Protein AF-A0A7Y5B2M3-F1 (afdb_monomer_lite)

Sequence (195 aa):
MRTFTMHMRIAMAALTALALTVSPGLAQHDDDLQLSHDGIRLEIVEPDEITDDNILELEFEELIPGLLWGVELGFEIFHSNGLPTLQRAMVQQRWIAPGLFGTIEGEIDPIFGEGLPGSLLLDQNRDHAHVVFTTTQLGEKWFRFRLEGGLAADGTRLFDSKDYWIAITPEPASMFALATGLGGLALARRRLNRK

Radius of gyration: 19.48 Å; chains: 1; bounding box: 46×31×72 Å

pLDDT: mean 83.37, std 16.12, range [46.25, 98.62]

Foldseek 3Di:
DVVVVVVLQLVVLVVVVVLLVPDDDFPAPPDAFEWADDPQAIDGPPDPQFDPPHAAEAAWDDSDPLFKIKHKHKYAQDADVNHGFFQKKKWAWPDWFAQKFKDWPVGRGTQDHPPHVRIDMDHPVHRMIMIMIMGRDAAKIKTKTKIDATATPVRRTGHIDDIHMYIYHYDPVSVVVVVVVVVVVVVVVVVVVVD

Secondary structure (DSSP, 8-state):
-HHHHHHHHHHHHHHHHHHHHH-S---B-SS-EEEEEETTEEEEEESTT-SSS--EEEEEEEEETTTEEEEEEEEEE-EETTEESEEEEEEEEEEE-TT-EEEETT-SS-SBSTTS--EEEEETTBSEEEEEEEESS-S-EEEEEEEEEEEETTS-B-B--PEEEEEEEE-HHHHHHHHHHHHHHHHHHHHHTT-

Structure (mmCIF, N/CA/C/O backbone):
data_AF-A0A7Y5B2M3-F1
#
_entry.id   AF-A0A7Y5B2M3-F1
#
loop_
_atom_site.group_PDB
_atom_site.id
_atom_site.type_symbol
_atom_site.label_atom_id
_atom_site.label_alt_id
_atom_site.label_comp_id
_atom_site.label_asym_id
_atom_site.label_entity_id
_atom_site.label_seq_id
_atom_site.pdbx_PDB_ins_code
_atom_site.Cartn_x
_atom_site.Cartn_y
_atom_site.Cartn_z
_atom_site.occupancy
_atom_site.B_iso_or_equiv
_atom_site.auth_seq_id
_atom_site.auth_comp_id
_atom_site.auth_asym_id
_atom_site.auth_atom_id
_atom_site.pdbx_PDB_model_num
ATOM 1 N N . MET A 1 1 ? -27.575 -9.206 3.715 1.00 50.62 1 MET A N 1
ATOM 2 C CA . MET A 1 1 ? -26.140 -8.981 4.014 1.00 50.62 1 MET A CA 1
ATOM 3 C C . MET A 1 1 ? -25.449 -7.903 3.167 1.00 50.62 1 MET A C 1
ATOM 5 O O . MET A 1 1 ? -24.399 -7.462 3.593 1.00 50.62 1 MET A O 1
ATOM 9 N N . ARG A 1 2 ? -25.996 -7.425 2.031 1.00 49.19 2 ARG A N 1
ATOM 10 C CA . ARG A 1 2 ? -25.349 -6.378 1.197 1.00 49.19 2 ARG A CA 1
ATOM 11 C C . ARG A 1 2 ? -25.483 -4.930 1.704 1.00 49.19 2 ARG A C 1
ATOM 13 O O . ARG A 1 2 ? -24.669 -4.089 1.359 1.00 49.19 2 ARG A O 1
ATOM 20 N N . THR A 1 3 ? -26.503 -4.618 2.501 1.00 52.25 3 THR A N 1
ATOM 21 C CA . THR A 1 3 ? -26.755 -3.247 2.983 1.00 52.25 3 THR A CA 1
ATOM 22 C C . THR A 1 3 ? -25.844 -2.848 4.142 1.00 52.25 3 THR A C 1
ATOM 24 O O . THR A 1 3 ? -25.411 -1.702 4.196 1.00 52.25 3 THR A O 1
ATOM 27 N N . PHE A 1 4 ? -25.501 -3.782 5.033 1.00 51.31 4 PHE A N 1
ATOM 28 C CA . PHE A 1 4 ? -24.614 -3.526 6.177 1.00 51.31 4 PHE A CA 1
ATOM 29 C C . PHE A 1 4 ? -23.201 -3.107 5.744 1.00 51.31 4 PHE A C 1
ATOM 31 O O . PHE A 1 4 ? -22.649 -2.150 6.279 1.00 51.31 4 PHE A O 1
ATOM 38 N N . THR A 1 5 ? -22.652 -3.757 4.716 1.00 59.84 5 THR A N 1
ATOM 39 C CA . THR A 1 5 ? -21.334 -3.436 4.149 1.00 59.84 5 THR A CA 1
ATOM 40 C C . THR A 1 5 ? -21.292 -2.053 3.500 1.00 59.84 5 THR A C 1
ATOM 42 O O . THR A 1 5 ? -20.285 -1.364 3.602 1.00 59.84 5 THR A O 1
ATOM 45 N N . MET A 1 6 ? -22.388 -1.602 2.883 1.00 62.19 6 MET A N 1
ATOM 46 C CA . MET A 1 6 ? -22.452 -0.279 2.250 1.00 62.19 6 MET A CA 1
ATOM 47 C C . MET A 1 6 ? -22.493 0.869 3.272 1.00 62.19 6 MET A C 1
ATOM 49 O O . MET A 1 6 ? -21.799 1.863 3.092 1.00 62.19 6 MET A O 1
ATOM 53 N N . HIS A 1 7 ? -23.252 0.730 4.366 1.00 67.81 7 HIS A N 1
ATOM 54 C CA . HIS A 1 7 ? -23.324 1.772 5.403 1.00 67.81 7 HIS A CA 1
ATOM 55 C C . HIS A 1 7 ? -22.002 1.905 6.164 1.00 67.81 7 HIS A C 1
ATOM 57 O O . HIS A 1 7 ? -21.579 3.017 6.464 1.00 67.81 7 HIS A O 1
ATOM 63 N N . MET A 1 8 ? -21.325 0.783 6.424 1.00 68.19 8 MET A N 1
ATOM 64 C CA . MET A 1 8 ? -20.014 0.784 7.073 1.00 68.19 8 MET A CA 1
ATOM 65 C C . MET A 1 8 ? -18.943 1.445 6.196 1.00 68.19 8 MET A C 1
ATOM 67 O O . MET A 1 8 ? -18.136 2.206 6.709 1.00 68.19 8 MET A O 1
ATOM 71 N N . ARG A 1 9 ? -18.981 1.236 4.873 1.00 69.00 9 ARG A N 1
ATOM 72 C CA . ARG A 1 9 ? -18.093 1.926 3.922 1.00 69.00 9 ARG A CA 1
ATOM 73 C C . ARG A 1 9 ? -18.267 3.434 3.930 1.00 69.00 9 ARG A C 1
ATOM 75 O O . ARG A 1 9 ? -17.282 4.145 4.036 1.00 69.00 9 ARG A O 1
ATOM 82 N N . ILE A 1 10 ? -19.512 3.900 3.833 1.00 71.44 10 ILE A N 1
ATOM 83 C CA . ILE A 1 10 ? -19.823 5.334 3.829 1.00 71.44 10 ILE A CA 1
ATOM 84 C C . ILE A 1 10 ? -19.410 5.962 5.164 1.00 71.44 10 ILE A C 1
ATOM 86 O O . ILE A 1 10 ? -18.838 7.046 5.181 1.00 71.44 10 ILE A O 1
ATOM 90 N N . ALA A 1 11 ? -19.660 5.267 6.279 1.00 74.31 11 ALA A N 1
ATOM 91 C CA . ALA A 1 11 ? -19.246 5.726 7.598 1.00 74.31 11 ALA A CA 1
ATOM 92 C C . ALA A 1 11 ? -17.718 5.810 7.727 1.00 74.31 11 ALA A C 1
ATOM 94 O O . ALA A 1 11 ? -17.224 6.818 8.216 1.00 74.31 11 ALA A O 1
ATOM 95 N N . MET A 1 12 ? -16.976 4.801 7.257 1.00 75.88 12 MET A N 1
ATOM 96 C CA . MET A 1 12 ? -15.510 4.821 7.279 1.00 75.88 12 MET A CA 1
ATOM 97 C C . MET A 1 12 ? -14.942 5.897 6.356 1.00 75.88 12 MET A C 1
ATOM 99 O O . MET A 1 12 ? -14.126 6.679 6.811 1.00 75.88 12 MET A O 1
ATOM 103 N N . ALA A 1 13 ? -15.430 6.012 5.118 1.00 73.25 13 ALA A N 1
ATOM 104 C CA . ALA A 1 13 ? -15.027 7.066 4.186 1.00 73.25 13 ALA A CA 1
ATOM 105 C C . ALA A 1 13 ? -15.218 8.466 4.793 1.00 73.25 13 ALA A C 1
ATOM 107 O O . ALA A 1 13 ? -14.305 9.286 4.786 1.00 73.25 13 ALA A O 1
ATOM 108 N N . ALA A 1 14 ? -16.385 8.722 5.395 1.00 72.94 14 ALA A N 1
ATOM 109 C CA . ALA A 1 14 ? -16.665 9.992 6.057 1.00 72.94 14 ALA A CA 1
ATOM 110 C C . ALA A 1 14 ? -15.773 10.228 7.287 1.00 72.94 14 ALA A C 1
ATOM 112 O O . ALA A 1 14 ? -15.357 11.358 7.533 1.00 72.94 14 ALA A O 1
ATOM 113 N N . LEU A 1 15 ? -15.481 9.178 8.058 1.00 77.75 15 LEU A N 1
ATOM 114 C CA . LEU A 1 15 ? -14.659 9.267 9.262 1.00 77.75 15 LEU A CA 1
ATOM 115 C C . LEU A 1 15 ? -13.178 9.486 8.925 1.00 77.75 15 LEU A C 1
ATOM 117 O O . LEU A 1 15 ? -12.544 10.327 9.554 1.00 77.75 15 LEU A O 1
ATOM 121 N N . THR A 1 16 ? -12.653 8.797 7.911 1.00 72.94 16 THR A N 1
ATOM 122 C CA . THR A 1 16 ? -11.298 8.993 7.379 1.00 72.94 16 THR A CA 1
ATOM 123 C C . THR A 1 16 ? -11.154 10.385 6.775 1.00 72.94 16 THR A C 1
ATOM 125 O O . THR A 1 16 ? -10.220 11.099 7.123 1.00 72.94 16 THR A O 1
ATOM 128 N N . ALA A 1 17 ? -12.114 10.823 5.953 1.00 73.06 17 ALA A N 1
ATOM 129 C CA . ALA A 1 17 ? -12.111 12.176 5.399 1.00 73.06 17 ALA A CA 1
ATOM 130 C C . ALA A 1 17 ? -12.133 13.244 6.505 1.00 73.06 17 ALA A C 1
ATOM 132 O O . ALA A 1 17 ? -11.380 14.210 6.441 1.00 73.06 17 ALA A O 1
ATOM 133 N N . LEU A 1 18 ? -12.949 13.059 7.550 1.00 73.50 18 LEU A N 1
ATOM 134 C CA . LEU A 1 18 ? -12.956 13.956 8.706 1.00 73.50 18 LEU A CA 1
ATOM 135 C C . LEU A 1 18 ? -11.598 13.959 9.420 1.00 73.50 18 LEU A C 1
ATOM 137 O O . LEU A 1 18 ? -11.073 15.032 9.699 1.00 73.50 18 LEU A O 1
ATOM 141 N N . ALA A 1 19 ? -11.024 12.787 9.686 1.00 68.06 19 ALA A N 1
ATOM 142 C CA . ALA A 1 19 ? -9.744 12.645 10.375 1.00 68.06 19 ALA A CA 1
ATOM 143 C C . ALA A 1 19 ? -8.594 13.347 9.636 1.00 68.06 19 ALA A C 1
ATOM 145 O O . ALA A 1 19 ? -7.854 14.115 10.245 1.00 68.06 19 ALA A O 1
ATOM 146 N N . LEU A 1 20 ? -8.515 13.179 8.314 1.00 68.12 20 LEU A N 1
ATOM 147 C CA . LEU A 1 20 ? -7.505 13.833 7.476 1.00 68.12 20 LEU A CA 1
ATOM 148 C C . LEU A 1 20 ? -7.617 15.366 7.483 1.00 68.12 20 LEU A C 1
ATOM 150 O O . LEU A 1 20 ? -6.624 16.058 7.293 1.00 68.12 20 LEU A O 1
ATOM 154 N N . THR A 1 21 ? -8.805 15.926 7.746 1.00 64.81 21 THR A N 1
ATOM 155 C CA . THR A 1 21 ? -8.961 17.388 7.871 1.00 64.81 21 THR A CA 1
ATOM 156 C C . THR A 1 21 ? -8.521 17.952 9.222 1.00 64.81 21 THR A C 1
ATOM 158 O O . THR A 1 21 ? -8.243 19.148 9.307 1.00 64.81 21 THR A O 1
ATOM 161 N N . VAL A 1 22 ? -8.493 17.135 10.281 1.00 59.59 22 VAL A N 1
ATOM 162 C CA . VAL A 1 22 ? -8.223 17.595 11.658 1.00 59.59 22 VAL A CA 1
ATOM 163 C C . VAL A 1 22 ? -6.836 17.217 12.175 1.00 59.59 22 VAL A C 1
ATOM 165 O O . VAL A 1 22 ? -6.396 17.814 13.158 1.00 59.59 22 VAL A O 1
ATOM 168 N N . SER A 1 23 ? -6.140 16.301 11.500 1.00 57.16 23 SER A N 1
ATOM 169 C CA . SER A 1 23 ? -4.820 15.798 11.892 1.00 57.16 23 SER A CA 1
ATOM 170 C C . SER A 1 23 ? -3.773 16.121 10.818 1.00 57.16 23 SER A C 1
ATOM 172 O O . SER A 1 23 ? -3.478 15.273 9.978 1.00 57.16 23 SER A O 1
ATOM 174 N N . PRO A 1 24 ? -3.226 17.354 10.786 1.00 50.75 24 PRO A N 1
ATOM 175 C CA . PRO A 1 24 ? -2.122 17.685 9.894 1.00 50.75 24 PRO A CA 1
ATOM 176 C C . PRO A 1 24 ? -0.847 16.999 10.402 1.00 50.75 24 PRO A C 1
ATOM 178 O O . PRO A 1 24 ? -0.274 17.433 11.399 1.00 50.75 24 PRO A O 1
ATOM 181 N N . GLY A 1 25 ? -0.421 15.939 9.716 1.00 52.91 25 GLY A N 1
ATOM 182 C CA . GLY A 1 25 ? 0.775 15.168 10.060 1.00 52.91 25 GLY A CA 1
ATOM 183 C C . GLY A 1 25 ? 0.442 13.862 10.767 1.00 52.91 25 GLY A C 1
ATOM 184 O O . GLY A 1 25 ? 0.722 13.720 11.952 1.00 52.91 25 GLY A O 1
ATOM 185 N N . LEU A 1 26 ? -0.165 12.932 10.025 1.00 57.38 26 LEU A N 1
ATOM 186 C CA . LEU A 1 26 ? -0.104 11.512 10.369 1.00 57.38 26 LEU A CA 1
ATOM 187 C C . LEU A 1 26 ? 1.366 11.093 10.510 1.00 57.38 26 LEU A C 1
ATOM 189 O O . LEU A 1 26 ? 2.220 11.689 9.849 1.00 57.38 26 LEU A O 1
ATOM 193 N N . ALA A 1 27 ? 1.653 10.053 11.296 1.00 54.00 27 ALA A N 1
ATOM 194 C CA . ALA A 1 27 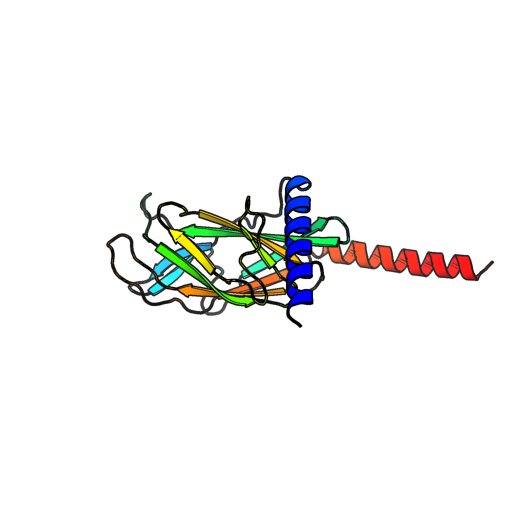? 2.876 9.270 11.156 1.00 54.00 27 ALA A CA 1
ATOM 195 C C . ALA A 1 27 ? 2.922 8.771 9.719 1.00 54.00 27 ALA A C 1
ATOM 197 O O . ALA A 1 27 ? 2.333 7.748 9.352 1.00 54.00 27 ALA A O 1
ATOM 198 N N . GLN A 1 28 ? 3.607 9.556 8.904 1.00 54.94 28 GLN A N 1
ATOM 199 C CA . GLN A 1 28 ? 4.169 9.112 7.663 1.00 54.94 28 GLN A CA 1
ATOM 200 C C . GLN A 1 28 ? 5.239 8.102 8.062 1.00 54.94 28 GLN A C 1
ATOM 202 O O . GLN A 1 28 ? 6.121 8.410 8.865 1.00 54.94 28 GLN A O 1
ATOM 207 N N . HIS A 1 29 ? 5.123 6.873 7.569 1.00 62.25 29 HIS A N 1
ATOM 208 C CA . HIS A 1 29 ? 6.276 5.995 7.603 1.00 62.25 29 HIS A CA 1
ATOM 209 C C . HIS A 1 29 ? 7.377 6.667 6.774 1.00 62.25 29 HIS A C 1
ATOM 211 O O . HIS A 1 29 ? 7.116 7.042 5.633 1.00 62.25 29 HIS A O 1
ATOM 217 N N . ASP A 1 30 ? 8.559 6.873 7.366 1.00 59.41 30 ASP A N 1
ATOM 218 C CA . ASP A 1 30 ? 9.623 7.704 6.780 1.00 59.41 30 ASP A CA 1
ATOM 219 C C . ASP A 1 30 ? 10.094 7.191 5.402 1.00 59.41 30 ASP A C 1
ATOM 221 O O . ASP A 1 30 ? 10.603 7.982 4.608 1.00 59.41 30 ASP A O 1
ATOM 225 N N . ASP A 1 31 ? 9.857 5.908 5.098 1.00 76.12 31 ASP A N 1
ATOM 226 C CA . ASP A 1 31 ? 10.219 5.273 3.830 1.00 76.12 31 ASP A CA 1
ATOM 227 C C . ASP A 1 31 ? 8.991 4.749 3.063 1.00 76.12 31 ASP A C 1
ATOM 229 O O . ASP A 1 31 ? 8.236 3.898 3.556 1.00 76.12 31 ASP A O 1
ATOM 233 N N . ASP A 1 32 ? 8.820 5.232 1.830 1.00 89.94 32 ASP A N 1
ATOM 234 C CA . ASP A 1 32 ? 7.824 4.747 0.874 1.00 89.94 32 ASP A CA 1
ATOM 235 C C . ASP A 1 32 ? 8.224 3.382 0.302 1.00 89.94 32 ASP A C 1
ATOM 237 O O . ASP A 1 32 ? 9.403 3.072 0.119 1.00 89.94 32 ASP A O 1
ATOM 241 N N . LEU A 1 33 ? 7.234 2.557 -0.050 1.00 94.25 33 LEU A N 1
ATOM 242 C CA . LEU A 1 33 ? 7.503 1.317 -0.770 1.00 94.25 33 LEU A CA 1
ATOM 243 C C . LEU A 1 33 ? 7.866 1.639 -2.212 1.00 94.25 33 LEU A C 1
ATOM 245 O O . LEU A 1 33 ? 6.998 2.029 -2.995 1.00 94.25 33 LEU A O 1
ATOM 249 N N . GLN A 1 34 ? 9.121 1.414 -2.586 1.00 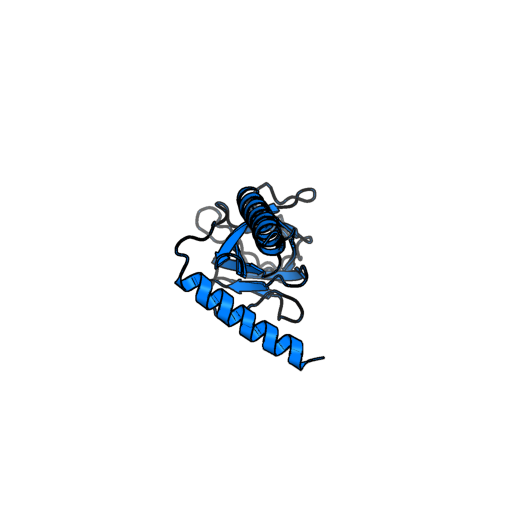95.19 34 GLN A N 1
ATOM 250 C CA . GLN A 1 34 ? 9.587 1.662 -3.944 1.00 95.19 34 GLN A CA 1
ATOM 251 C C . GLN A 1 34 ? 9.474 0.401 -4.797 1.00 95.19 34 GLN A C 1
ATOM 253 O O . GLN A 1 34 ? 10.085 -0.636 -4.534 1.00 95.19 34 GLN A O 1
ATOM 258 N N . LEU A 1 35 ? 8.676 0.494 -5.854 1.00 96.44 35 LEU A N 1
ATOM 259 C CA . LEU A 1 35 ? 8.358 -0.573 -6.785 1.00 96.44 35 LEU A CA 1
ATOM 260 C C . LEU A 1 35 ? 9.300 -0.507 -7.985 1.00 96.44 35 LEU A C 1
ATOM 262 O O . LEU A 1 35 ? 9.405 0.512 -8.669 1.00 96.44 35 LEU A O 1
ATOM 266 N N . SER A 1 36 ? 9.923 -1.633 -8.293 1.00 96.62 36 SER A N 1
ATOM 267 C CA . SER A 1 36 ? 10.802 -1.816 -9.442 1.00 96.62 36 SER A CA 1
ATOM 268 C C . SER A 1 36 ? 10.670 -3.252 -9.961 1.00 96.62 36 SER A C 1
ATOM 270 O O . SER A 1 36 ? 9.617 -3.893 -9.849 1.00 96.62 36 SER A O 1
ATOM 272 N N . HIS A 1 37 ? 11.727 -3.768 -10.574 1.00 95.69 37 HIS A N 1
ATOM 273 C CA . HIS A 1 37 ? 11.825 -5.145 -11.012 1.00 95.69 37 HIS A CA 1
ATOM 274 C C . HIS A 1 37 ? 13.232 -5.710 -10.797 1.00 95.69 37 HIS A C 1
ATOM 276 O O . HIS A 1 37 ? 14.223 -5.016 -11.022 1.00 95.69 37 HIS A O 1
ATOM 282 N N . ASP A 1 38 ? 13.308 -6.995 -10.450 1.00 93.75 38 ASP A N 1
ATOM 283 C CA . ASP A 1 38 ? 14.530 -7.796 -10.548 1.00 93.75 38 ASP A CA 1
ATOM 284 C C . ASP A 1 38 ? 14.425 -8.731 -11.756 1.00 93.75 38 ASP A C 1
ATOM 286 O O . ASP A 1 38 ? 13.533 -9.585 -11.875 1.00 93.75 38 ASP A O 1
ATOM 290 N N . GLY A 1 39 ? 15.312 -8.506 -12.725 1.00 92.88 39 GLY A N 1
ATOM 291 C CA . GLY A 1 39 ? 15.254 -9.144 -14.031 1.00 92.88 39 GLY A CA 1
ATOM 292 C C . GLY A 1 39 ? 13.891 -8.934 -14.695 1.00 92.88 39 GLY A C 1
ATOM 293 O O . GLY A 1 39 ? 13.581 -7.847 -15.176 1.00 92.88 39 GLY A O 1
ATOM 294 N N . ILE A 1 40 ? 13.086 -9.996 -14.736 1.00 95.88 40 ILE A N 1
ATOM 295 C CA . ILE A 1 40 ? 11.781 -10.041 -15.415 1.00 95.88 40 ILE A CA 1
ATOM 296 C C . ILE A 1 40 ? 10.591 -10.103 -14.450 1.00 95.88 40 ILE A C 1
ATOM 298 O O . ILE A 1 40 ? 9.489 -10.454 -14.872 1.00 95.88 40 ILE A O 1
ATOM 302 N N . ARG A 1 41 ? 10.786 -9.829 -13.159 1.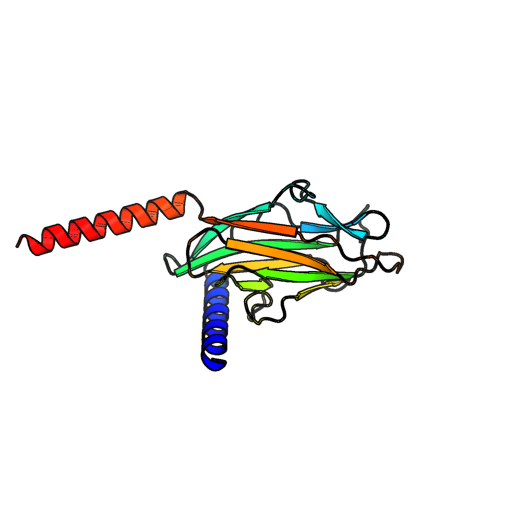00 97.06 41 ARG A N 1
ATOM 303 C CA . ARG A 1 41 ? 9.748 -9.928 -12.126 1.00 97.06 41 ARG A CA 1
ATOM 304 C C . ARG A 1 41 ? 9.598 -8.600 -11.393 1.00 97.06 41 ARG A C 1
ATOM 306 O O . ARG A 1 41 ? 10.598 -7.973 -11.081 1.00 97.06 41 ARG A O 1
ATOM 313 N N . LEU A 1 42 ? 8.363 -8.202 -11.096 1.00 97.50 42 LEU A N 1
ATOM 314 C CA . LEU A 1 42 ? 8.084 -7.064 -10.218 1.00 97.50 42 LEU A CA 1
ATOM 315 C C . LEU A 1 42 ? 8.599 -7.305 -8.798 1.00 97.50 42 LEU A C 1
ATOM 317 O O . LEU A 1 42 ? 8.431 -8.399 -8.252 1.00 97.50 42 LEU A O 1
ATOM 321 N N . GLU A 1 43 ? 9.141 -6.261 -8.184 1.00 95.50 43 GLU A N 1
ATOM 322 C CA . GLU A 1 43 ? 9.691 -6.323 -6.835 1.00 95.50 43 GLU A CA 1
ATOM 323 C C . GLU A 1 43 ? 9.571 -4.981 -6.099 1.00 95.50 43 GLU A C 1
ATOM 325 O O . GLU A 1 43 ? 9.496 -3.927 -6.727 1.00 95.50 43 GLU A O 1
ATOM 330 N N . ILE A 1 44 ? 9.530 -5.036 -4.768 1.00 94.44 44 ILE A N 1
ATOM 331 C CA . ILE A 1 44 ? 9.776 -3.892 -3.888 1.00 94.44 44 ILE A CA 1
ATOM 332 C C . ILE A 1 44 ? 11.275 -3.857 -3.620 1.00 94.44 44 ILE A C 1
ATOM 334 O O . ILE A 1 44 ? 11.818 -4.846 -3.133 1.00 94.44 44 ILE A O 1
ATOM 338 N N . VAL A 1 45 ? 11.920 -2.751 -3.974 1.00 92.19 45 VAL A N 1
ATOM 339 C CA . VAL A 1 45 ? 13.371 -2.575 -3.829 1.00 92.19 45 VAL A CA 1
ATOM 340 C C . VAL A 1 45 ? 13.750 -1.757 -2.602 1.00 92.19 45 VAL A C 1
ATOM 342 O O . VAL A 1 45 ? 14.869 -1.906 -2.133 1.00 92.19 45 VAL A O 1
ATOM 345 N N . GLU A 1 46 ? 12.829 -0.951 -2.067 1.00 90.00 46 GLU A N 1
ATOM 346 C CA . GLU A 1 46 ? 12.994 -0.234 -0.799 1.00 90.00 46 GLU A CA 1
ATOM 347 C C . GLU A 1 46 ? 11.655 -0.208 -0.025 1.00 90.00 46 GLU A C 1
ATOM 349 O O . GLU A 1 46 ? 10.594 -0.211 -0.663 1.00 90.00 46 GLU A O 1
ATOM 354 N N . PRO A 1 47 ? 11.678 -0.195 1.321 1.00 85.56 47 PRO A N 1
ATOM 355 C CA . PRO A 1 47 ? 12.859 -0.365 2.166 1.00 85.56 47 PRO A CA 1
ATOM 356 C C . PRO A 1 47 ? 13.386 -1.809 2.112 1.00 85.56 47 PRO A C 1
ATOM 358 O O . PRO A 1 47 ? 12.624 -2.757 1.898 1.00 85.56 47 PRO A O 1
ATOM 361 N N . ASP A 1 48 ? 14.687 -1.982 2.371 1.00 74.88 48 ASP A N 1
ATOM 362 C CA . ASP A 1 48 ? 15.370 -3.292 2.430 1.00 74.88 48 ASP A CA 1
ATOM 363 C C . ASP A 1 48 ? 14.719 -4.266 3.433 1.00 74.88 48 ASP A C 1
ATOM 365 O O . ASP A 1 48 ? 14.970 -5.471 3.424 1.00 74.88 48 ASP A O 1
ATOM 369 N N . GLU A 1 49 ? 13.891 -3.745 4.333 1.00 67.12 49 GLU A N 1
ATOM 370 C CA . GLU A 1 49 ? 13.157 -4.481 5.354 1.00 67.12 49 GLU A CA 1
ATOM 371 C C . GLU A 1 49 ? 12.074 -5.383 4.760 1.00 67.12 49 GLU A C 1
ATOM 373 O O . GLU A 1 49 ? 11.760 -6.408 5.360 1.00 67.12 49 GLU A O 1
ATOM 378 N N . ILE A 1 50 ? 11.545 -5.086 3.567 1.00 75.44 50 ILE A N 1
ATOM 379 C CA . ILE A 1 50 ? 10.614 -5.982 2.873 1.00 75.44 50 ILE A CA 1
ATOM 380 C C . ILE A 1 50 ? 11.398 -6.980 2.012 1.00 75.44 50 ILE A C 1
ATOM 382 O O . ILE A 1 50 ? 11.686 -6.753 0.840 1.00 75.44 50 ILE A O 1
ATOM 386 N N . THR A 1 51 ? 11.694 -8.151 2.581 1.00 65.88 51 THR A N 1
ATOM 387 C CA . THR A 1 51 ? 12.331 -9.270 1.859 1.00 65.88 51 THR A CA 1
ATOM 388 C C . THR A 1 51 ? 11.431 -10.504 1.789 1.00 65.88 51 THR A C 1
ATOM 390 O O . THR A 1 51 ? 10.237 -10.444 2.063 1.00 65.88 51 THR A O 1
ATOM 393 N N . ASP A 1 52 ? 11.960 -11.638 1.309 1.00 63.28 52 ASP A N 1
ATOM 394 C CA . ASP A 1 52 ? 11.240 -12.925 1.311 1.00 63.28 52 ASP A CA 1
ATOM 395 C C . ASP A 1 52 ? 10.849 -13.381 2.728 1.00 63.28 52 ASP A C 1
ATOM 397 O O . ASP A 1 52 ? 9.828 -14.052 2.887 1.00 63.28 52 ASP A O 1
ATOM 401 N N . ASP A 1 53 ? 11.628 -12.987 3.739 1.00 66.12 53 ASP A N 1
ATOM 402 C CA . ASP A 1 53 ? 11.526 -13.510 5.105 1.00 66.12 53 ASP A CA 1
ATOM 403 C C . ASP A 1 53 ? 11.047 -12.472 6.131 1.00 66.12 53 ASP A C 1
ATOM 405 O O . ASP A 1 53 ? 10.805 -12.816 7.289 1.00 66.12 53 ASP A O 1
ATOM 409 N N . ASN A 1 54 ? 10.879 -11.215 5.714 1.00 74.50 54 ASN A N 1
ATOM 410 C CA . ASN A 1 54 ? 10.592 -10.100 6.609 1.00 74.50 54 ASN A CA 1
ATOM 411 C C . ASN A 1 54 ? 9.228 -9.458 6.314 1.00 74.50 54 ASN A C 1
ATOM 413 O O . ASN A 1 54 ? 8.725 -9.474 5.189 1.00 74.50 54 ASN A O 1
ATOM 417 N N . ILE A 1 55 ? 8.632 -8.892 7.360 1.00 84.12 55 ILE A N 1
ATOM 418 C CA . ILE A 1 55 ? 7.357 -8.174 7.335 1.00 84.12 55 ILE A CA 1
ATOM 419 C C . ILE A 1 55 ? 7.667 -6.715 7.654 1.00 84.12 55 ILE A C 1
ATOM 421 O O . ILE A 1 55 ? 8.433 -6.458 8.579 1.00 84.12 55 ILE A O 1
ATOM 425 N N . LEU A 1 56 ? 7.057 -5.779 6.924 1.00 89.12 56 LEU A N 1
ATOM 426 C CA . LEU A 1 56 ? 7.113 -4.375 7.322 1.00 89.12 56 LEU A CA 1
ATOM 427 C C . LEU A 1 56 ? 6.177 -4.153 8.507 1.00 89.12 56 LEU A C 1
ATOM 429 O O . LEU A 1 56 ? 4.987 -4.476 8.428 1.00 89.12 56 LEU A O 1
ATOM 433 N N . GLU A 1 57 ? 6.720 -3.609 9.588 1.00 89.62 57 GLU A N 1
ATOM 434 C CA . GLU A 1 57 ? 5.972 -3.262 10.790 1.00 89.62 57 GLU A CA 1
ATOM 435 C C . GLU A 1 57 ? 5.698 -1.760 10.804 1.00 89.62 57 GLU A C 1
ATOM 437 O O . GLU A 1 57 ? 6.608 -0.944 10.742 1.00 89.62 57 GLU A O 1
ATOM 442 N N . LEU A 1 58 ? 4.421 -1.408 10.886 1.00 89.81 58 LEU A N 1
ATOM 443 C CA . LEU A 1 58 ? 3.937 -0.042 10.993 1.00 89.81 58 LEU A CA 1
ATOM 444 C C . LEU A 1 58 ? 3.219 0.142 12.329 1.00 89.81 58 LEU A C 1
ATOM 446 O O . L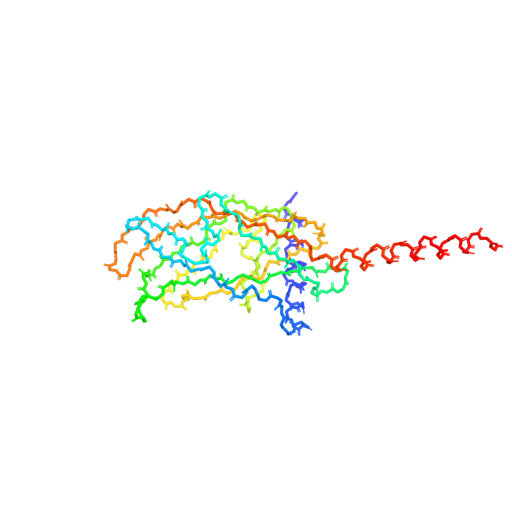EU A 1 58 ? 2.686 -0.815 12.903 1.00 89.81 58 LEU A O 1
ATOM 450 N N . GLU A 1 59 ? 3.128 1.383 12.791 1.00 90.56 59 GLU A N 1
ATOM 451 C CA . GLU A 1 59 ? 2.395 1.722 14.007 1.00 90.56 59 GLU A CA 1
ATOM 452 C C . GLU A 1 59 ? 1.158 2.563 13.695 1.00 90.56 59 GLU A C 1
ATOM 454 O O . GLU A 1 59 ? 1.190 3.498 12.900 1.00 90.56 59 GLU A O 1
A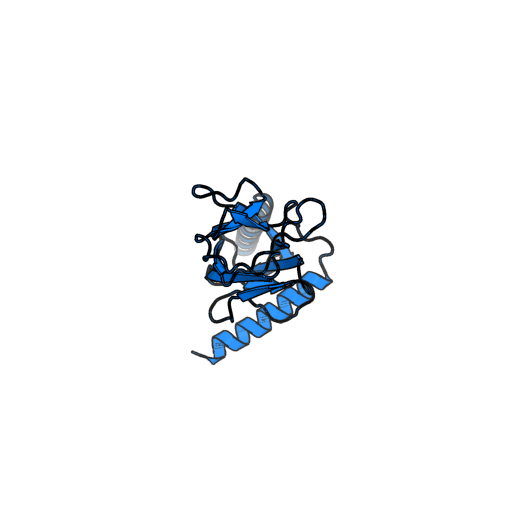TOM 459 N N . PHE A 1 60 ? 0.035 2.216 14.321 1.00 90.19 60 PHE A N 1
ATOM 460 C CA . PHE A 1 60 ? -1.161 3.041 14.294 1.00 90.19 60 PHE A CA 1
ATOM 461 C C . PHE A 1 60 ? -0.992 4.256 15.193 1.00 90.19 60 PHE A C 1
ATOM 463 O O . PHE A 1 60 ? -0.734 4.113 16.391 1.00 90.19 60 PHE A O 1
ATOM 470 N N . GLU A 1 61 ? -1.353 5.411 14.656 1.00 86.00 61 GLU A N 1
ATOM 471 C CA . GLU A 1 61 ? -1.618 6.613 15.425 1.00 86.00 61 GLU A CA 1
ATOM 472 C C . GLU A 1 61 ? -3.108 6.814 15.669 1.00 86.00 61 GLU A C 1
ATOM 474 O O . GLU A 1 61 ? -3.975 6.324 14.942 1.00 86.00 61 GLU A O 1
ATOM 479 N N . GLU A 1 62 ? -3.423 7.571 16.713 1.00 85.19 62 GLU A N 1
ATOM 480 C CA . GLU A 1 62 ? -4.787 7.969 17.025 1.00 85.19 62 GLU A CA 1
ATOM 481 C C . GLU A 1 62 ? -5.176 9.224 16.234 1.00 85.19 62 GLU A C 1
ATOM 483 O O . GLU A 1 62 ? -4.722 10.328 16.523 1.00 85.19 62 GLU A O 1
ATOM 488 N N . LEU A 1 63 ? -6.059 9.062 15.245 1.00 83.75 63 LEU A N 1
ATOM 489 C CA . LEU A 1 63 ? -6.473 10.158 14.362 1.00 83.75 63 LEU A CA 1
ATOM 490 C C . LEU A 1 63 ? -7.651 10.929 14.944 1.00 83.75 63 LEU A C 1
ATOM 492 O O . LEU A 1 63 ? -7.740 12.149 14.831 1.00 83.75 63 LEU A O 1
ATOM 496 N N . ILE A 1 64 ? -8.582 10.191 15.552 1.00 83.25 64 ILE A N 1
ATOM 497 C CA . ILE A 1 64 ? -9.684 10.747 16.329 1.00 83.25 64 ILE A CA 1
ATOM 498 C C . ILE A 1 64 ? -9.671 10.050 17.689 1.00 83.25 64 ILE A C 1
ATOM 500 O O . ILE A 1 64 ? -9.886 8.832 17.724 1.00 83.25 64 ILE A O 1
ATOM 504 N N . PRO A 1 65 ? -9.494 10.795 18.798 1.00 81.81 65 PRO A N 1
ATOM 505 C CA . PRO A 1 65 ? -9.386 10.225 20.134 1.00 81.81 65 PRO A CA 1
ATOM 506 C C . PRO A 1 65 ? -10.475 9.196 20.463 1.00 81.81 65 PRO A C 1
ATOM 508 O O . PRO A 1 65 ? -11.668 9.509 20.490 1.00 81.81 65 PRO A O 1
ATOM 511 N N . GLY A 1 66 ? -10.051 7.960 20.716 1.00 81.00 66 GLY A N 1
ATOM 512 C CA . GLY A 1 66 ? -10.861 6.806 21.088 1.00 81.00 66 GLY A CA 1
ATOM 513 C C . GLY A 1 66 ? -11.767 6.252 19.989 1.00 81.00 66 GLY A C 1
ATOM 514 O O . GLY A 1 66 ? -12.593 5.387 20.289 1.00 81.00 66 GLY A O 1
ATOM 515 N N . LEU A 1 67 ? -11.668 6.755 18.756 1.00 84.44 67 LEU A N 1
ATOM 516 C CA . LEU A 1 67 ? -12.620 6.453 17.688 1.00 84.44 67 LEU A CA 1
ATOM 517 C C . LEU A 1 67 ? -11.964 5.926 16.415 1.00 84.44 67 LEU A C 1
ATOM 519 O O . LEU A 1 67 ? -12.481 4.971 15.835 1.00 84.44 67 LEU A O 1
ATOM 523 N N . LEU A 1 68 ? -10.880 6.552 15.961 1.00 87.75 68 LEU A N 1
ATOM 524 C CA . LEU A 1 68 ? -10.225 6.194 14.709 1.00 87.75 68 LEU A CA 1
ATOM 525 C C . LEU A 1 68 ? -8.718 6.180 14.895 1.00 87.75 68 LEU A C 1
ATOM 527 O O . LEU A 1 68 ? -8.141 7.167 15.347 1.00 87.75 68 LEU A O 1
ATOM 531 N N . TRP A 1 69 ? -8.110 5.085 14.463 1.00 90.81 69 TRP A N 1
ATOM 532 C CA . TRP A 1 69 ? -6.671 4.940 14.353 1.00 90.81 69 TRP A CA 1
ATOM 533 C C . TRP A 1 69 ? -6.278 4.769 12.898 1.00 90.81 69 TRP A C 1
ATOM 535 O O . TRP A 1 69 ? -7.059 4.218 12.113 1.00 90.81 69 TRP A O 1
ATOM 545 N N . GLY A 1 70 ? -5.084 5.219 12.543 1.00 91.00 70 GLY A N 1
ATOM 546 C CA . GLY A 1 70 ? -4.571 5.045 11.201 1.00 91.00 70 GLY A CA 1
ATOM 547 C C . GLY A 1 70 ? -3.075 5.248 11.080 1.00 91.00 70 GLY A C 1
ATOM 548 O O . GLY A 1 70 ? -2.418 5.681 12.017 1.00 91.00 70 GLY A O 1
ATOM 549 N N . VAL A 1 71 ? -2.569 4.857 9.923 1.00 91.44 71 VAL A N 1
ATOM 550 C CA . VAL A 1 71 ? -1.174 4.991 9.517 1.00 91.44 71 VAL A CA 1
ATOM 551 C C . VAL A 1 71 ? -1.142 5.264 8.025 1.00 91.44 71 VAL A C 1
ATOM 553 O O . VAL A 1 71 ? -2.024 4.807 7.288 1.00 91.44 71 VAL A O 1
ATOM 556 N N . GLU A 1 72 ? -0.149 6.013 7.581 1.00 91.31 72 GLU A N 1
ATOM 557 C CA . GLU A 1 72 ? 0.058 6.317 6.177 1.00 91.31 72 GLU A CA 1
ATOM 558 C C . GLU A 1 72 ? 1.188 5.462 5.600 1.00 91.31 72 GLU A C 1
ATOM 560 O O . GLU A 1 72 ? 2.211 5.250 6.247 1.00 91.31 72 GLU A O 1
ATOM 565 N N . LEU A 1 73 ? 0.988 4.955 4.384 1.00 92.88 73 LEU A N 1
ATOM 566 C CA . LEU A 1 73 ? 1.989 4.195 3.644 1.00 92.88 73 LEU A CA 1
ATOM 567 C C . LEU A 1 73 ? 2.043 4.674 2.195 1.00 92.88 73 LEU A C 1
ATOM 569 O O . LEU A 1 73 ? 1.035 4.586 1.483 1.00 92.88 73 LEU A O 1
ATOM 573 N N . GLY A 1 74 ? 3.209 5.138 1.753 1.00 94.56 74 GLY A N 1
ATOM 574 C CA . GLY A 1 74 ? 3.444 5.492 0.360 1.00 94.56 74 GLY A CA 1
ATOM 575 C C . GLY A 1 74 ? 3.831 4.300 -0.508 1.00 94.56 74 GLY A C 1
ATOM 576 O O . GLY A 1 74 ? 4.437 3.324 -0.060 1.00 94.56 74 GLY A O 1
ATOM 577 N N . PHE A 1 75 ? 3.443 4.388 -1.776 1.00 96.81 75 PHE A N 1
ATOM 578 C CA . PHE A 1 75 ? 3.857 3.497 -2.850 1.00 96.81 75 PHE A CA 1
ATOM 579 C C . PHE A 1 75 ? 4.391 4.354 -3.995 1.00 96.81 75 PHE A C 1
ATOM 581 O O . PHE A 1 75 ? 3.654 5.190 -4.525 1.00 96.81 75 PHE A O 1
ATOM 588 N N . GLU A 1 76 ? 5.624 4.096 -4.417 1.00 96.50 76 GLU A N 1
ATOM 589 C CA . GLU A 1 76 ? 6.327 4.886 -5.428 1.00 96.50 76 GLU A CA 1
ATOM 590 C C . GLU A 1 76 ? 6.936 3.984 -6.508 1.00 96.50 76 GLU A C 1
ATOM 592 O O . GLU A 1 76 ? 7.400 2.883 -6.230 1.00 96.50 76 GLU A O 1
ATOM 597 N N . ILE A 1 77 ? 6.974 4.426 -7.764 1.00 97.56 77 ILE A N 1
ATOM 598 C CA . ILE A 1 77 ? 7.824 3.811 -8.787 1.00 97.56 77 ILE A CA 1
ATOM 599 C C . ILE A 1 77 ? 9.274 4.232 -8.544 1.00 97.56 77 ILE A C 1
ATOM 601 O O . ILE A 1 77 ? 9.601 5.415 -8.571 1.00 97.56 77 ILE A O 1
ATOM 605 N N . PHE A 1 78 ? 10.173 3.258 -8.408 1.00 95.94 78 PHE A N 1
ATOM 606 C CA . PHE A 1 78 ? 11.590 3.534 -8.216 1.00 95.94 78 PHE A CA 1
ATOM 607 C C . PHE A 1 78 ? 12.207 4.258 -9.417 1.00 95.94 78 PHE A C 1
ATOM 609 O O . PHE A 1 78 ? 12.018 3.853 -10.576 1.00 95.94 78 PHE A O 1
ATOM 616 N N . HIS A 1 79 ? 13.033 5.265 -9.130 1.00 94.75 79 HIS A N 1
ATOM 617 C CA . HIS A 1 79 ? 13.758 6.051 -10.121 1.00 94.75 79 HIS A CA 1
ATOM 618 C C . HIS A 1 79 ? 15.264 5.757 -10.095 1.00 94.75 79 HIS A C 1
ATOM 620 O O . HIS A 1 79 ? 15.988 6.161 -9.188 1.00 94.75 79 HIS A O 1
ATOM 626 N N . SER A 1 80 ? 15.782 5.139 -11.159 1.00 93.69 80 SER A N 1
ATOM 627 C CA . SER A 1 80 ? 17.222 4.935 -11.335 1.00 93.69 80 SER A CA 1
ATOM 628 C C . SER A 1 80 ? 17.820 6.074 -12.155 1.00 93.69 80 SER A C 1
ATOM 630 O O . SER A 1 80 ? 17.452 6.284 -13.311 1.00 93.69 80 SER A O 1
ATOM 632 N N . ASN A 1 81 ? 18.759 6.822 -11.569 1.00 93.12 81 ASN A N 1
ATOM 633 C CA . ASN A 1 81 ? 19.384 7.992 -12.203 1.00 93.12 81 ASN A CA 1
ATOM 634 C C . ASN A 1 81 ? 18.359 9.032 -12.706 1.00 93.12 81 ASN A C 1
ATOM 636 O O . ASN A 1 81 ? 18.544 9.638 -13.762 1.00 93.12 81 ASN A O 1
ATOM 640 N N . GLY A 1 82 ? 17.266 9.215 -11.959 1.00 91.62 82 GLY A N 1
ATOM 641 C CA . GLY A 1 82 ? 16.188 10.149 -12.299 1.00 91.62 82 GLY A CA 1
ATOM 642 C C . GLY A 1 82 ? 15.246 9.671 -13.408 1.00 91.62 82 GLY A C 1
ATOM 643 O O . GLY A 1 82 ? 14.448 10.465 -13.898 1.00 91.62 82 GLY A O 1
ATOM 644 N N . LEU A 1 83 ? 15.331 8.403 -13.822 1.00 94.44 83 LEU A N 1
ATOM 645 C CA . LEU A 1 83 ? 14.416 7.794 -14.787 1.00 94.44 83 LEU A CA 1
ATOM 646 C C . LEU A 1 83 ? 13.593 6.690 -14.112 1.00 94.44 83 LEU A C 1
ATOM 648 O O . LEU A 1 83 ? 14.172 5.884 -13.380 1.00 94.44 83 LEU A O 1
ATOM 652 N N . PRO A 1 84 ? 12.277 6.610 -14.371 1.00 96.38 84 PRO A N 1
ATOM 653 C CA . PRO A 1 84 ? 11.440 5.578 -13.778 1.00 96.38 84 PRO A CA 1
ATOM 654 C C . PRO A 1 84 ? 11.858 4.207 -14.305 1.00 96.38 84 PRO A C 1
ATOM 656 O O . PRO A 1 84 ? 12.108 4.030 -15.500 1.00 96.38 84 PRO A O 1
ATOM 659 N N . THR A 1 85 ? 11.918 3.225 -13.416 1.00 97.25 85 THR A N 1
ATOM 660 C CA . THR A 1 85 ? 12.223 1.830 -13.772 1.00 97.25 85 THR A CA 1
ATOM 661 C C . THR A 1 85 ? 11.013 1.092 -14.345 1.00 97.25 85 THR A C 1
ATOM 663 O O . THR A 1 85 ? 11.160 0.153 -15.131 1.00 97.25 85 THR A O 1
ATOM 666 N N . LEU A 1 86 ? 9.805 1.558 -14.025 1.00 98.06 86 LEU A N 1
ATOM 667 C CA . LEU A 1 86 ? 8.539 1.001 -14.487 1.00 98.06 86 LEU A CA 1
ATOM 668 C C . LEU A 1 86 ? 7.731 2.056 -15.248 1.00 98.06 86 LEU A C 1
ATOM 670 O O . LEU A 1 86 ? 7.695 3.225 -14.884 1.00 98.06 86 LEU A O 1
ATOM 674 N N . GLN A 1 87 ? 7.020 1.634 -16.292 1.00 98.00 87 GLN A N 1
ATOM 675 C CA . GLN A 1 87 ? 5.928 2.427 -16.868 1.00 98.00 87 GLN A CA 1
ATOM 676 C C . GLN A 1 87 ? 4.633 2.262 -16.069 1.00 98.00 87 GLN A C 1
ATOM 678 O O . GLN A 1 87 ? 3.768 3.135 -16.115 1.00 98.00 87 GLN A O 1
ATOM 683 N N . ARG A 1 88 ? 4.467 1.100 -15.420 1.00 97.94 88 ARG A N 1
ATOM 684 C CA . ARG A 1 88 ? 3.245 0.712 -14.718 1.00 97.94 88 ARG A CA 1
ATOM 685 C C . ARG A 1 88 ? 3.479 -0.446 -13.748 1.00 97.94 88 ARG A C 1
ATOM 687 O O . ARG A 1 88 ? 4.130 -1.423 -14.121 1.00 97.94 88 ARG A O 1
ATOM 694 N N . ALA A 1 89 ? 2.797 -0.409 -12.604 1.00 98.25 89 ALA A N 1
ATOM 695 C CA . ALA A 1 89 ? 2.547 -1.559 -11.731 1.00 98.25 89 ALA A CA 1
ATOM 696 C C . ALA A 1 89 ? 1.192 -1.434 -11.012 1.00 98.25 89 ALA A C 1
ATOM 698 O O . ALA A 1 89 ? 0.691 -0.334 -10.792 1.00 98.25 89 ALA A O 1
ATOM 699 N N . MET A 1 90 ? 0.575 -2.563 -10.658 1.00 98.56 90 MET A N 1
ATOM 700 C CA . MET A 1 90 ? -0.638 -2.599 -9.835 1.00 98.56 90 MET A CA 1
ATOM 701 C C . MET A 1 90 ? -0.324 -3.200 -8.467 1.00 98.56 90 MET A C 1
ATOM 703 O O . MET A 1 90 ? 0.093 -4.351 -8.395 1.00 98.56 90 MET A O 1
ATOM 707 N N . VAL A 1 91 ? -0.603 -2.476 -7.389 1.00 98.44 91 VAL A N 1
ATOM 708 C CA . VAL A 1 91 ? -0.644 -3.020 -6.028 1.00 98.44 91 VAL A CA 1
ATOM 709 C C . VAL A 1 91 ? -2.008 -3.678 -5.830 1.00 98.44 91 VAL A C 1
ATOM 711 O O . VAL A 1 91 ? -3.032 -3.003 -5.730 1.00 98.44 91 VAL A O 1
ATOM 714 N N . GLN A 1 92 ? -2.037 -5.006 -5.791 1.00 98.62 92 GLN A N 1
ATOM 715 C CA . GLN A 1 92 ? -3.252 -5.807 -5.697 1.00 98.62 92 GLN A CA 1
ATOM 716 C C . GLN A 1 92 ? -3.398 -6.418 -4.301 1.00 98.62 92 GLN A C 1
ATOM 718 O O . GLN A 1 92 ? -2.602 -7.258 -3.881 1.00 98.62 92 GLN A O 1
ATOM 723 N N . GLN A 1 93 ? -4.472 -6.066 -3.596 1.00 98.31 93 GLN A N 1
ATOM 724 C CA . GLN A 1 93 ? -4.867 -6.688 -2.336 1.00 98.31 93 GLN A CA 1
ATOM 725 C C . GLN A 1 93 ? -5.113 -8.180 -2.549 1.00 98.31 93 GLN A C 1
ATOM 727 O O . GLN A 1 93 ? -5.957 -8.591 -3.351 1.00 98.31 93 GLN A O 1
ATOM 732 N N . ARG A 1 94 ? -4.409 -8.992 -1.764 1.00 97.94 94 ARG A N 1
ATOM 733 C CA . ARG A 1 94 ? -4.608 -10.441 -1.665 1.00 97.94 94 ARG A CA 1
ATOM 734 C C . ARG A 1 94 ? -5.422 -10.791 -0.431 1.00 97.94 94 ARG A C 1
ATOM 736 O O . ARG A 1 94 ? -6.248 -11.700 -0.477 1.00 97.94 94 ARG A O 1
ATOM 743 N N . TRP A 1 95 ? -5.197 -10.064 0.660 1.00 97.12 95 TRP A N 1
ATOM 744 C CA . TRP A 1 95 ? -5.944 -10.192 1.902 1.00 97.12 95 TRP A CA 1
ATOM 745 C C . TRP A 1 95 ? -5.780 -8.920 2.744 1.00 97.12 95 TRP A C 1
ATOM 747 O O . TRP A 1 95 ? -4.762 -8.241 2.661 1.00 97.12 95 TRP A O 1
ATOM 757 N N . ILE A 1 96 ? -6.779 -8.589 3.555 1.00 97.12 96 ILE A N 1
ATOM 758 C CA . ILE A 1 96 ? -6.719 -7.462 4.487 1.00 97.12 96 ILE A CA 1
ATOM 759 C C . ILE A 1 96 ? -7.492 -7.812 5.754 1.00 97.12 96 ILE A C 1
ATOM 761 O O . ILE A 1 96 ? -8.540 -8.465 5.685 1.00 97.12 96 ILE A O 1
ATOM 765 N N . ALA A 1 97 ? -6.968 -7.406 6.908 1.00 96.56 97 ALA A N 1
ATOM 766 C CA . ALA A 1 97 ? -7.602 -7.679 8.186 1.00 96.56 97 ALA A CA 1
ATOM 767 C C . ALA A 1 97 ? -9.011 -7.059 8.254 1.00 96.56 97 ALA A C 1
ATOM 769 O O . ALA A 1 97 ? -9.208 -5.918 7.827 1.00 96.56 97 ALA A O 1
ATOM 770 N N . PRO A 1 98 ? -10.004 -7.762 8.832 1.00 94.50 98 PRO A N 1
ATOM 771 C CA . PRO A 1 98 ? -11.341 -7.210 8.997 1.00 94.50 98 PRO A CA 1
ATOM 772 C C . PRO A 1 98 ? -11.329 -5.874 9.751 1.00 94.50 98 PRO A C 1
ATOM 774 O O . PRO A 1 98 ? -10.677 -5.725 10.794 1.00 94.50 98 PRO A O 1
ATOM 777 N N . GLY A 1 99 ? -12.082 -4.910 9.220 1.00 92.25 99 GLY A N 1
ATOM 778 C CA . GLY A 1 99 ? -12.194 -3.561 9.775 1.00 92.25 99 GLY A CA 1
ATOM 779 C C . GLY A 1 99 ? -11.038 -2.613 9.437 1.00 92.25 99 GLY A C 1
ATOM 780 O O . GLY A 1 99 ? -11.111 -1.462 9.856 1.00 92.25 99 GLY A O 1
ATOM 781 N N . LEU A 1 100 ? -10.019 -3.064 8.693 1.00 95.81 100 LEU A N 1
ATOM 782 C CA . LEU A 1 100 ? -8.9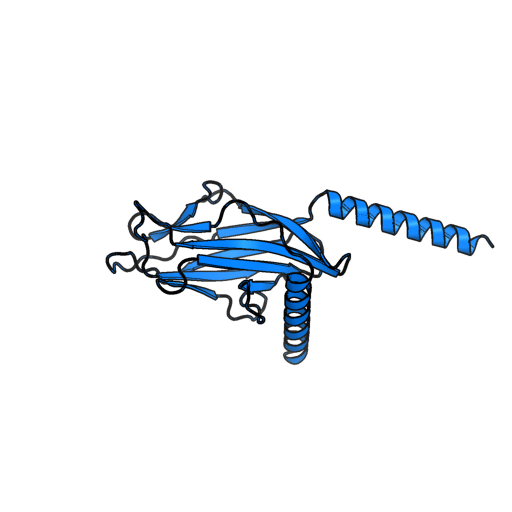74 -2.206 8.134 1.00 95.81 100 LEU A CA 1
ATOM 783 C C . LEU A 1 100 ? -9.375 -1.743 6.726 1.00 95.81 100 LEU A C 1
ATOM 785 O O . LEU A 1 100 ? -9.778 -2.558 5.889 1.00 95.81 100 LEU A O 1
ATOM 789 N N . PHE A 1 101 ? -9.254 -0.444 6.471 1.00 96.31 101 PHE A N 1
ATOM 790 C CA . PHE A 1 101 ? -9.577 0.178 5.187 1.00 96.31 101 PHE A CA 1
ATOM 791 C C . PHE A 1 101 ? -8.436 1.077 4.736 1.00 96.31 101 PHE A C 1
ATOM 793 O O . PHE A 1 101 ? -7.927 1.832 5.554 1.00 96.31 101 PHE A O 1
ATOM 800 N N . GLY A 1 102 ? -8.061 1.009 3.460 1.00 95.94 102 GLY A N 1
ATOM 801 C CA . GLY A 1 102 ? -7.048 1.882 2.865 1.00 95.94 102 GLY A CA 1
ATOM 802 C C . GLY A 1 102 ? -7.681 2.856 1.878 1.00 95.94 102 GLY A C 1
ATOM 803 O O . GLY A 1 102 ? -8.357 2.420 0.940 1.00 95.94 102 GLY A O 1
ATOM 804 N N . THR A 1 103 ? -7.452 4.149 2.086 1.00 94.81 103 THR A N 1
ATOM 805 C CA . THR A 1 103 ? -7.932 5.244 1.231 1.00 94.81 103 THR A CA 1
ATOM 806 C C . THR A 1 103 ? -6.734 5.996 0.672 1.00 94.81 103 THR A C 1
ATOM 808 O O . THR A 1 103 ? -5.801 6.272 1.417 1.00 94.81 103 THR A O 1
ATOM 811 N N . ILE A 1 104 ? -6.746 6.317 -0.623 1.00 93.25 104 ILE A N 1
ATOM 812 C CA . ILE A 1 104 ? -5.693 7.152 -1.216 1.00 93.25 104 ILE A CA 1
ATOM 813 C C . ILE A 1 104 ? -5.788 8.550 -0.600 1.00 93.25 104 ILE A C 1
ATOM 815 O O . ILE A 1 104 ? -6.886 9.095 -0.475 1.00 93.25 104 ILE A O 1
ATOM 819 N N . GLU A 1 105 ? -4.657 9.130 -0.214 1.00 86.81 105 GLU A N 1
ATOM 820 C CA . GLU A 1 105 ? -4.612 10.494 0.302 1.00 86.81 105 GLU A CA 1
ATOM 821 C C . GLU A 1 105 ? -5.260 11.476 -0.695 1.00 86.81 105 GLU A C 1
ATOM 823 O O . GLU A 1 105 ? -5.037 11.423 -1.906 1.00 86.81 105 GLU A O 1
ATOM 828 N N . GLY A 1 106 ? -6.133 12.353 -0.195 1.00 83.00 106 GLY A N 1
ATOM 829 C CA . GLY A 1 106 ? -6.906 13.286 -1.021 1.00 83.00 106 GLY A CA 1
ATOM 830 C C . GLY A 1 106 ? -8.134 12.680 -1.717 1.00 83.00 106 GLY A C 1
ATOM 831 O O . GLY A 1 106 ? -8.953 13.430 -2.253 1.00 83.00 106 GLY A O 1
ATOM 832 N N . GLU A 1 107 ? -8.321 11.358 -1.672 1.00 87.44 107 GLU A N 1
ATOM 833 C CA . GLU A 1 107 ? -9.544 10.685 -2.114 1.00 87.44 107 GLU A CA 1
ATOM 834 C C . GLU A 1 107 ? -10.486 10.395 -0.927 1.00 87.44 107 GLU A C 1
ATOM 836 O O . GLU A 1 107 ? -10.093 10.369 0.238 1.00 87.44 107 GLU A O 1
ATOM 841 N N . ILE A 1 108 ? -11.780 10.219 -1.218 1.00 81.75 108 ILE A N 1
ATOM 842 C CA . ILE A 1 108 ? -12.814 9.987 -0.190 1.00 81.75 108 ILE A CA 1
ATOM 843 C C . ILE A 1 108 ? -13.128 8.496 -0.060 1.00 81.75 108 ILE A C 1
ATOM 845 O O . ILE A 1 108 ? -13.333 7.987 1.044 1.00 81.75 108 ILE A O 1
ATOM 849 N N . ASP A 1 109 ? -13.199 7.795 -1.189 1.00 87.62 109 ASP A N 1
ATOM 850 C CA . ASP A 1 109 ? -13.625 6.405 -1.221 1.00 87.62 109 ASP A CA 1
ATOM 851 C C . ASP A 1 109 ? -12.436 5.468 -0.956 1.00 87.62 109 ASP A C 1
ATOM 853 O O . ASP A 1 109 ? -11.422 5.547 -1.652 1.00 87.62 109 ASP A O 1
ATOM 857 N N . PRO A 1 110 ? -12.538 4.539 0.013 1.00 93.44 110 PRO A N 1
ATOM 858 C CA . PRO A 1 110 ? -11.485 3.564 0.248 1.00 93.44 110 PRO A CA 1
ATOM 859 C C . PRO A 1 110 ? -11.345 2.625 -0.954 1.00 93.44 110 PRO A C 1
ATOM 861 O O . PRO A 1 110 ? -12.336 2.195 -1.548 1.00 93.44 110 PRO A O 1
ATOM 864 N N . ILE A 1 111 ? -10.111 2.243 -1.267 1.00 95.69 111 ILE A N 1
ATOM 865 C CA . ILE A 1 111 ? -9.784 1.301 -2.345 1.00 95.69 111 ILE A CA 1
ATOM 866 C C . ILE A 1 111 ? -9.426 -0.089 -1.812 1.00 95.69 111 ILE A C 1
ATOM 868 O O . ILE A 1 111 ? -9.673 -1.086 -2.496 1.00 95.69 111 ILE A O 1
ATOM 872 N N . PHE A 1 112 ? -8.928 -0.173 -0.574 1.00 97.75 112 PHE A N 1
ATOM 873 C CA . PHE A 1 112 ? -8.587 -1.416 0.117 1.00 97.75 112 PHE A CA 1
ATOM 874 C C . PHE A 1 112 ? -9.526 -1.675 1.292 1.00 97.75 112 PHE A C 1
ATOM 876 O O . PHE A 1 112 ? -9.953 -0.756 1.989 1.00 97.75 112 PHE A O 1
ATOM 883 N N . GLY A 1 113 ? -9.842 -2.946 1.519 1.00 95.94 113 GLY A N 1
ATOM 884 C CA . GLY A 1 113 ? -10.766 -3.412 2.551 1.00 95.94 113 GLY A CA 1
ATOM 885 C C . GLY A 1 113 ? -11.652 -4.552 2.058 1.00 95.94 113 GLY A C 1
ATOM 886 O O . GLY A 1 113 ? -11.635 -4.947 0.885 1.00 95.94 113 GLY A O 1
ATOM 887 N N . GLU A 1 114 ? -12.445 -5.116 2.964 1.00 93.31 114 GLU A N 1
ATOM 888 C CA . GLU A 1 114 ? -13.313 -6.244 2.634 1.00 93.31 114 GLU A CA 1
ATOM 889 C C . GLU A 1 114 ? -14.385 -5.845 1.598 1.00 93.31 114 GLU A C 1
ATOM 891 O O . GLU A 1 114 ? -15.159 -4.899 1.771 1.00 93.31 114 GLU A O 1
ATOM 896 N N . GLY A 1 115 ? -14.412 -6.577 0.481 1.00 91.25 115 GLY A N 1
ATOM 897 C CA . GLY A 1 115 ? -15.346 -6.377 -0.629 1.00 91.25 115 GLY A CA 1
ATOM 898 C C . GLY A 1 115 ? -15.063 -5.169 -1.531 1.00 91.25 115 GLY A C 1
ATOM 899 O O . GLY A 1 115 ? -15.874 -4.907 -2.425 1.00 91.25 115 GLY A O 1
ATOM 900 N N . LEU A 1 116 ? -13.997 -4.397 -1.280 1.00 93.88 116 LEU A N 1
ATOM 901 C CA . LEU A 1 116 ? -13.554 -3.252 -2.099 1.00 93.88 116 LEU A CA 1
ATOM 902 C C . LEU A 1 116 ? -12.783 -3.702 -3.353 1.00 93.88 116 LEU A C 1
ATOM 904 O O . LEU A 1 116 ? -12.462 -4.888 -3.449 1.00 93.88 116 LEU A O 1
ATOM 908 N N . PRO A 1 117 ? -12.530 -2.800 -4.330 1.00 94.44 117 PRO A N 1
ATOM 909 C CA . PRO A 1 117 ? -11.794 -3.147 -5.550 1.00 94.44 117 PRO A CA 1
ATOM 910 C C . PRO A 1 117 ? -10.442 -3.803 -5.260 1.00 94.44 117 PRO A C 1
ATOM 912 O O . PRO A 1 117 ? -10.056 -4.750 -5.941 1.00 94.44 117 PRO A O 1
ATOM 915 N N . GLY A 1 118 ? -9.768 -3.344 -4.203 1.00 96.75 118 GLY A N 1
ATOM 916 C CA . GLY A 1 118 ? -8.554 -3.958 -3.699 1.00 96.75 118 GLY A CA 1
ATOM 917 C C . GLY A 1 118 ? -7.349 -3.705 -4.594 1.00 96.75 118 GLY A C 1
ATOM 918 O O . GLY A 1 118 ? -6.512 -4.590 -4.714 1.00 96.75 118 GLY A O 1
ATOM 919 N N . SER A 1 119 ? -7.268 -2.557 -5.264 1.00 97.81 119 SER A N 1
ATOM 920 C CA . SER A 1 119 ? -6.231 -2.304 -6.266 1.00 97.81 119 SER A CA 1
ATOM 921 C C . SER A 1 119 ? -5.814 -0.834 -6.308 1.00 97.81 119 SER A C 1
ATOM 923 O O . SER A 1 119 ? -6.688 0.032 -6.365 1.00 97.81 119 SER A O 1
ATOM 925 N N . LEU A 1 120 ? -4.508 -0.572 -6.369 1.00 98.12 120 LEU A N 1
ATOM 926 C CA . LEU A 1 120 ? -3.907 0.740 -6.632 1.00 98.12 120 LEU A CA 1
ATOM 927 C C . LEU A 1 120 ? -3.007 0.639 -7.869 1.00 98.12 120 LEU A C 1
ATOM 929 O O . LEU A 1 120 ? -2.069 -0.154 -7.891 1.00 98.12 120 LEU A O 1
ATOM 933 N N . LEU A 1 121 ? -3.298 1.436 -8.898 1.00 98.25 121 LEU A N 1
ATOM 934 C CA . LEU A 1 121 ? -2.476 1.530 -10.104 1.00 98.25 121 LEU A CA 1
ATOM 935 C C . LEU A 1 121 ? -1.459 2.659 -9.940 1.00 98.25 121 LEU A C 1
ATOM 937 O O . LEU A 1 121 ? -1.866 3.795 -9.693 1.00 98.25 121 LEU A O 1
ATOM 941 N N . LEU A 1 122 ? -0.186 2.339 -10.158 1.00 98.12 122 LEU A N 1
ATOM 942 C CA . LEU A 1 122 ? 0.877 3.312 -10.375 1.00 98.12 122 LEU A CA 1
ATOM 943 C C . LEU A 1 122 ? 1.287 3.289 -11.848 1.00 98.12 122 LEU A C 1
ATOM 945 O O . LEU A 1 122 ? 1.459 2.216 -12.439 1.00 98.12 122 LEU A O 1
ATOM 949 N N . ASP A 1 123 ? 1.406 4.466 -12.448 1.00 97.12 123 ASP A N 1
ATOM 950 C CA . ASP A 1 123 ? 1.824 4.672 -13.834 1.00 97.12 123 ASP A CA 1
ATOM 951 C C . ASP A 1 123 ? 2.452 6.061 -14.023 1.00 97.12 123 ASP A C 1
ATOM 953 O O . ASP A 1 123 ? 2.652 6.796 -13.069 1.00 97.12 123 ASP A O 1
ATOM 957 N N . GLN A 1 124 ? 2.754 6.456 -15.259 1.00 90.56 124 GLN A N 1
ATOM 958 C CA . GLN A 1 124 ? 3.393 7.749 -15.547 1.00 90.56 124 GLN A CA 1
ATOM 959 C C . GLN A 1 124 ? 2.591 8.997 -15.121 1.00 90.56 124 GLN A C 1
ATOM 961 O O . GLN A 1 124 ? 3.151 10.088 -15.101 1.00 90.56 124 GLN A O 1
ATOM 966 N N . ASN A 1 125 ? 1.290 8.878 -14.839 1.00 93.94 125 ASN A N 1
ATOM 967 C CA . ASN A 1 125 ? 0.462 9.989 -14.354 1.00 93.94 125 ASN A CA 1
ATOM 968 C C . ASN A 1 125 ? 0.292 9.975 -12.828 1.00 93.94 125 ASN A C 1
ATOM 970 O O . ASN A 1 125 ? -0.225 10.940 -12.263 1.00 93.94 125 ASN A O 1
ATOM 974 N N . ARG A 1 126 ? 0.657 8.863 -12.187 1.00 93.94 126 ARG A N 1
ATOM 975 C CA . ARG A 1 126 ? 0.613 8.628 -10.745 1.00 93.94 126 ARG A CA 1
ATOM 976 C C . ARG A 1 126 ? 1.727 7.640 -10.424 1.00 93.94 126 ARG A C 1
ATOM 978 O O . ARG A 1 126 ? 1.481 6.448 -10.252 1.00 93.94 126 ARG A O 1
ATOM 985 N N . ASP A 1 127 ? 2.952 8.133 -10.448 1.00 95.06 127 ASP A N 1
ATOM 986 C CA . ASP A 1 127 ? 4.137 7.357 -10.096 1.00 95.06 127 ASP A CA 1
ATOM 987 C C . ASP A 1 127 ? 4.301 7.243 -8.580 1.00 95.06 127 ASP A C 1
ATOM 989 O O . ASP A 1 127 ? 4.964 6.320 -8.123 1.00 95.06 127 ASP A O 1
ATOM 993 N N . HIS A 1 128 ? 3.622 8.110 -7.825 1.00 95.62 128 HIS A N 1
ATOM 994 C CA . HIS A 1 128 ? 3.600 8.136 -6.368 1.00 95.62 128 HIS A CA 1
ATOM 995 C C . HIS A 1 128 ? 2.177 8.242 -5.803 1.00 95.62 128 HIS A C 1
ATOM 997 O O . HIS A 1 128 ? 1.347 8.994 -6.330 1.00 95.62 128 HIS A O 1
ATOM 1003 N N . ALA A 1 129 ? 1.874 7.504 -4.732 1.00 95.38 129 ALA A N 1
ATOM 1004 C CA . ALA A 1 129 ? 0.611 7.624 -4.004 1.00 95.38 129 ALA A CA 1
ATOM 1005 C C . ALA A 1 129 ? 0.719 7.182 -2.539 1.00 95.38 129 ALA A C 1
ATOM 1007 O O . ALA A 1 129 ? 1.150 6.068 -2.248 1.00 95.38 129 ALA A O 1
ATOM 1008 N N . HIS A 1 130 ? 0.191 8.008 -1.636 1.00 94.69 130 HIS A N 1
ATOM 1009 C CA . HIS A 1 130 ? 0.005 7.660 -0.230 1.00 94.69 130 HIS A CA 1
ATOM 1010 C C . HIS A 1 130 ? -1.351 6.998 0.000 1.00 94.69 130 HIS A C 1
ATOM 1012 O O . HIS A 1 130 ? -2.380 7.420 -0.539 1.00 94.69 130 HIS A O 1
ATOM 1018 N N . VAL A 1 131 ? -1.361 5.944 0.814 1.00 95.25 131 VAL A N 1
ATOM 1019 C CA . VAL A 1 131 ? -2.567 5.247 1.255 1.00 95.25 131 VAL A CA 1
ATOM 1020 C C . VAL A 1 131 ? -2.650 5.311 2.770 1.00 95.25 131 VAL A C 1
ATOM 1022 O O . VAL A 1 131 ? -1.800 4.786 3.484 1.00 95.25 131 VAL A O 1
ATOM 1025 N N . VAL A 1 132 ? -3.736 5.895 3.260 1.00 93.50 132 VAL A N 1
ATOM 1026 C CA . VAL A 1 132 ? -4.037 5.989 4.684 1.00 93.50 132 VAL A CA 1
ATOM 1027 C C . VAL A 1 132 ? -4.855 4.766 5.077 1.00 93.50 132 VAL A C 1
ATOM 1029 O O . VAL A 1 132 ? -6.024 4.619 4.695 1.00 93.50 132 VAL A O 1
ATOM 1032 N N . PHE A 1 133 ? -4.241 3.871 5.843 1.00 94.69 133 PHE A N 1
ATOM 1033 C CA . PHE A 1 133 ? -4.906 2.719 6.431 1.00 94.69 133 PHE A CA 1
ATOM 1034 C C . PHE A 1 133 ? -5.558 3.113 7.751 1.00 94.69 133 PHE A C 1
ATOM 1036 O O . PHE A 1 133 ? -4.899 3.640 8.635 1.00 94.69 133 PHE A O 1
ATOM 1043 N N . THR A 1 134 ? -6.851 2.835 7.915 1.00 93.69 134 THR A N 1
ATOM 1044 C CA . THR A 1 134 ? -7.623 3.221 9.104 1.00 93.69 134 THR A CA 1
ATOM 1045 C C . THR A 1 134 ? -8.457 2.079 9.672 1.00 93.69 134 THR A C 1
ATOM 1047 O O . THR A 1 134 ? -8.931 1.197 8.951 1.00 93.69 134 THR A O 1
ATOM 1050 N N . THR A 1 135 ? -8.661 2.106 10.989 1.00 94.00 135 THR A N 1
ATOM 1051 C CA . THR A 1 135 ? -9.476 1.142 11.736 1.00 94.00 135 THR A CA 1
ATOM 1052 C C . THR A 1 135 ? -10.167 1.814 12.922 1.00 94.00 135 THR A C 1
ATOM 1054 O O . THR A 1 135 ? -9.627 2.713 13.558 1.00 94.00 135 THR A O 1
ATOM 1057 N N . THR A 1 136 ? -11.366 1.341 13.262 1.00 91.69 136 THR A N 1
ATOM 1058 C CA . THR A 1 136 ? -12.073 1.688 14.516 1.00 91.69 136 THR A CA 1
ATOM 1059 C C . THR A 1 136 ? -11.860 0.637 15.611 1.00 91.69 136 THR A C 1
ATOM 1061 O O . THR A 1 136 ? -12.416 0.726 16.703 1.00 91.69 136 THR A O 1
ATOM 1064 N N . GLN A 1 137 ? -11.086 -0.406 15.309 1.00 89.50 137 GLN A N 1
ATOM 1065 C CA . GLN A 1 137 ? -10.802 -1.523 16.201 1.00 89.50 137 GLN A CA 1
ATOM 1066 C C . GLN A 1 137 ? -9.301 -1.591 16.448 1.00 89.50 137 GLN A C 1
ATOM 1068 O O . GLN A 1 137 ? -8.547 -1.936 15.532 1.00 89.50 137 GLN A O 1
ATOM 1073 N N . LEU A 1 138 ? -8.901 -1.291 17.683 1.00 82.81 138 LEU A N 1
ATOM 1074 C CA . LEU A 1 138 ? -7.517 -1.387 18.122 1.00 82.81 138 LEU A CA 1
ATOM 1075 C C . LEU A 1 138 ? -7.090 -2.855 18.249 1.00 82.81 138 LEU A C 1
ATOM 1077 O O . LEU A 1 138 ? -7.840 -3.702 18.740 1.00 82.81 138 LEU A O 1
ATOM 1081 N N . GLY A 1 139 ? -5.877 -3.140 17.800 1.00 87.88 139 GLY A N 1
ATOM 1082 C CA . GLY A 1 139 ? -5.271 -4.463 17.768 1.00 87.88 139 GLY A CA 1
ATOM 1083 C C . GLY A 1 139 ? -4.369 -4.580 16.549 1.00 87.88 139 GLY A C 1
ATOM 1084 O O . GLY A 1 139 ? -4.479 -3.776 15.626 1.00 87.88 139 GLY A O 1
ATOM 1085 N N . GLU A 1 140 ? -3.494 -5.578 16.546 1.00 93.12 140 GLU A N 1
ATOM 1086 C CA . GLU A 1 140 ? -2.647 -5.866 15.393 1.00 93.12 140 GLU A CA 1
ATOM 1087 C C . GLU A 1 140 ? -3.513 -6.143 14.154 1.00 93.12 140 GLU A C 1
ATOM 1089 O O . GLU A 1 140 ? -4.445 -6.960 14.174 1.00 93.12 140 GLU A O 1
ATOM 1094 N N . LYS A 1 141 ? -3.232 -5.416 13.076 1.00 95.44 141 LYS A N 1
ATOM 1095 C CA . LYS A 1 141 ? -3.866 -5.569 11.771 1.00 95.44 141 LYS A CA 1
ATOM 1096 C C . LYS A 1 141 ? -2.810 -5.966 10.758 1.00 95.44 141 LYS A C 1
ATOM 1098 O O . LYS A 1 141 ? -1.636 -5.677 10.911 1.00 95.44 141 LYS A O 1
ATOM 1103 N N . TRP A 1 142 ? -3.257 -6.635 9.711 1.00 96.06 142 TRP A N 1
ATOM 1104 C CA . TRP A 1 142 ? -2.381 -7.157 8.678 1.00 96.06 142 TRP A CA 1
ATOM 1105 C C . TRP A 1 142 ? -2.937 -6.770 7.312 1.00 96.06 142 TRP A C 1
ATOM 1107 O O . TRP A 1 142 ? -4.158 -6.761 7.099 1.00 96.06 142 TRP A O 1
ATOM 1117 N N . PHE A 1 143 ? -2.045 -6.494 6.375 1.00 96.81 143 PHE A N 1
ATOM 1118 C CA . PHE A 1 143 ? -2.366 -6.268 4.975 1.00 96.81 143 PHE A CA 1
ATOM 1119 C C . PHE A 1 143 ? -1.425 -7.104 4.113 1.00 96.81 143 PHE A C 1
ATOM 1121 O O . PHE A 1 143 ? -0.216 -7.126 4.327 1.00 96.81 143 PHE A O 1
ATOM 1128 N N . ARG A 1 144 ? -1.999 -7.836 3.155 1.00 97.00 144 ARG A N 1
ATOM 1129 C CA . ARG A 1 144 ? -1.261 -8.668 2.211 1.00 97.00 144 ARG A CA 1
ATOM 1130 C C . ARG A 1 144 ? -1.580 -8.240 0.795 1.00 97.00 144 ARG A C 1
ATOM 1132 O O . ARG A 1 144 ? -2.750 -8.245 0.391 1.00 97.00 144 ARG A O 1
ATOM 1139 N N . PHE A 1 145 ? -0.550 -7.983 0.010 1.00 97.50 145 PHE A N 1
ATOM 1140 C CA . PHE A 1 145 ? -0.696 -7.542 -1.371 1.00 97.50 145 PHE A CA 1
ATOM 1141 C C . PHE A 1 145 ? 0.341 -8.191 -2.287 1.00 97.50 145 PHE A C 1
ATOM 1143 O O . PHE A 1 145 ? 1.256 -8.871 -1.831 1.00 97.50 145 PHE A O 1
ATOM 1150 N N . ARG A 1 146 ? 0.154 -8.019 -3.592 1.00 97.50 146 ARG A N 1
ATOM 1151 C CA . ARG A 1 146 ? 1.058 -8.462 -4.654 1.00 97.50 146 ARG A CA 1
ATOM 1152 C C . ARG A 1 146 ? 1.171 -7.360 -5.696 1.00 97.50 146 ARG A C 1
ATOM 1154 O O . ARG A 1 146 ? 0.179 -6.688 -5.961 1.00 97.50 146 ARG A O 1
ATOM 1161 N N . LEU A 1 147 ? 2.338 -7.205 -6.304 1.00 98.00 147 LEU A N 1
ATOM 1162 C CA . LEU A 1 147 ? 2.513 -6.373 -7.484 1.00 98.00 147 LEU A CA 1
ATOM 1163 C C . LEU A 1 147 ? 2.159 -7.190 -8.733 1.00 98.00 147 LEU A C 1
ATOM 1165 O O . LEU A 1 147 ? 2.736 -8.253 -8.969 1.00 98.00 147 LEU A O 1
ATOM 1169 N N . GLU A 1 148 ? 1.210 -6.705 -9.529 1.00 98.38 148 GLU A N 1
ATOM 1170 C CA . GLU A 1 148 ? 0.698 -7.393 -10.718 1.00 98.38 148 GLU A CA 1
ATOM 1171 C C . GLU A 1 148 ? 0.737 -6.491 -11.963 1.00 98.38 148 GLU A C 1
ATOM 1173 O O . GLU A 1 148 ? 0.714 -5.258 -11.883 1.00 98.38 148 GLU A O 1
ATOM 1178 N N . GLY A 1 149 ? 0.765 -7.110 -13.149 1.00 97.31 149 GLY A N 1
ATOM 1179 C CA . GLY A 1 149 ? 0.562 -6.403 -14.422 1.00 97.31 149 GLY A CA 1
ATOM 1180 C C . GLY A 1 149 ? 1.648 -5.378 -14.770 1.00 97.31 149 GLY A C 1
ATOM 1181 O O . GLY A 1 149 ? 1.341 -4.331 -15.347 1.00 97.31 149 GLY A O 1
ATOM 1182 N N . GLY A 1 150 ? 2.894 -5.683 -14.407 1.00 97.75 150 GLY A N 1
ATOM 1183 C CA . GLY A 1 150 ? 4.047 -4.799 -14.547 1.00 97.75 150 GLY A CA 1
ATOM 1184 C C . GLY A 1 150 ? 4.510 -4.588 -15.981 1.00 97.75 150 GLY A C 1
ATOM 1185 O O . GLY A 1 150 ? 4.533 -5.519 -16.795 1.00 97.75 150 GLY A O 1
ATOM 1186 N N . LEU A 1 151 ? 4.929 -3.358 -16.264 1.00 98.38 151 LEU A N 1
ATOM 1187 C CA . LEU A 1 151 ? 5.580 -2.977 -17.510 1.00 98.38 151 LEU A CA 1
ATOM 1188 C C . LEU A 1 151 ? 6.845 -2.186 -17.175 1.00 98.38 151 LEU A C 1
ATOM 1190 O O . LEU A 1 151 ? 6.752 -1.124 -16.562 1.00 98.38 151 LEU A O 1
ATOM 1194 N N . ALA A 1 152 ? 8.008 -2.704 -17.561 1.00 97.88 152 ALA A N 1
ATOM 1195 C CA . ALA A 1 152 ? 9.283 -2.021 -17.375 1.00 97.88 152 ALA A CA 1
ATOM 1196 C C . ALA A 1 152 ? 9.371 -0.753 -18.240 1.00 97.88 152 ALA A C 1
ATOM 1198 O O . ALA A 1 152 ? 8.600 -0.577 -19.189 1.00 97.88 152 ALA A O 1
ATOM 1199 N N . ALA A 1 153 ? 10.330 0.121 -17.930 1.00 96.25 153 ALA A N 1
ATOM 1200 C CA . ALA A 1 153 ? 10.581 1.372 -18.649 1.00 96.25 153 ALA A CA 1
ATOM 1201 C C . ALA A 1 153 ? 10.724 1.194 -20.175 1.00 96.25 153 ALA A C 1
ATOM 1203 O O . ALA A 1 153 ? 10.301 2.057 -20.944 1.00 96.25 153 ALA A O 1
ATOM 1204 N N . ASP A 1 154 ? 11.266 0.059 -20.621 1.00 96.12 154 ASP A N 1
ATOM 1205 C CA . ASP A 1 154 ? 11.473 -0.288 -22.032 1.00 96.12 154 ASP A CA 1
ATOM 1206 C C . ASP A 1 154 ? 10.253 -0.951 -22.709 1.00 96.12 154 ASP A C 1
ATOM 1208 O O . ASP A 1 154 ? 10.296 -1.269 -23.899 1.00 96.12 154 ASP A O 1
ATOM 1212 N N . GLY A 1 155 ? 9.151 -1.147 -21.978 1.00 96.94 155 GLY A N 1
ATOM 1213 C CA . GLY A 1 155 ? 7.947 -1.823 -22.460 1.00 96.94 155 GLY A CA 1
ATOM 1214 C C . GLY A 1 155 ? 7.962 -3.347 -22.295 1.00 96.94 155 GLY A C 1
ATOM 1215 O O . GLY A 1 155 ? 7.034 -4.020 -22.756 1.00 96.94 155 GLY A O 1
ATOM 1216 N N . THR A 1 156 ? 8.974 -3.919 -21.640 1.00 98.00 156 THR A N 1
ATOM 1217 C CA . THR A 1 156 ? 9.010 -5.348 -21.317 1.00 98.00 156 THR A CA 1
ATOM 1218 C C . THR A 1 156 ? 7.931 -5.691 -20.293 1.00 98.00 156 THR A C 1
ATOM 1220 O O . THR A 1 156 ? 7.808 -5.054 -19.247 1.00 98.00 156 THR A O 1
ATOM 1223 N N . ARG A 1 157 ? 7.131 -6.724 -20.585 1.00 98.25 157 ARG A N 1
ATOM 1224 C CA . ARG A 1 157 ? 6.154 -7.262 -19.629 1.00 98.25 157 ARG A CA 1
ATOM 1225 C C . ARG A 1 157 ? 6.870 -8.046 -18.540 1.00 98.25 157 ARG A C 1
ATOM 1227 O O . ARG A 1 157 ? 7.687 -8.912 -18.847 1.00 98.25 157 ARG A O 1
ATOM 1234 N N . LEU A 1 158 ? 6.495 -7.780 -17.297 1.00 98.31 158 LEU A N 1
ATOM 1235 C CA . LEU A 1 158 ? 7.077 -8.410 -16.121 1.00 98.31 158 LEU A CA 1
ATOM 1236 C C . LEU A 1 158 ? 6.126 -9.460 -15.540 1.00 98.31 158 LEU A C 1
ATOM 1238 O O . LEU A 1 158 ? 4.904 -9.354 -15.662 1.00 98.31 158 LEU A O 1
ATOM 1242 N N . PHE A 1 159 ? 6.694 -10.477 -14.902 1.00 98.31 159 PHE A N 1
ATOM 1243 C CA . PHE A 1 159 ? 5.954 -11.402 -14.055 1.00 98.31 159 PHE A CA 1
ATOM 1244 C C . PHE A 1 159 ? 5.555 -10.733 -12.740 1.00 98.31 159 PHE A C 1
ATOM 1246 O O . PHE A 1 159 ? 6.278 -9.883 -12.219 1.00 98.31 159 PHE A O 1
ATOM 1253 N N . ASP A 1 160 ? 4.428 -11.174 -12.186 1.00 98.12 160 ASP A N 1
ATOM 1254 C CA . ASP A 1 160 ? 3.951 -10.710 -10.887 1.00 98.12 160 ASP A CA 1
ATOM 1255 C C . ASP A 1 160 ? 4.961 -11.024 -9.772 1.00 98.12 160 ASP A C 1
ATOM 1257 O O . ASP A 1 160 ? 5.706 -12.019 -9.813 1.00 98.12 160 ASP A O 1
ATOM 1261 N N . SER A 1 161 ? 4.956 -10.187 -8.741 1.00 96.31 161 SER A N 1
ATOM 1262 C CA . SER A 1 161 ? 5.797 -10.377 -7.565 1.00 96.31 161 SER A CA 1
ATOM 1263 C C . SER A 1 161 ? 5.326 -11.562 -6.711 1.00 96.31 161 SER A C 1
ATOM 1265 O O . SER A 1 161 ? 4.296 -12.205 -6.953 1.00 96.31 161 SER A O 1
ATOM 1267 N N . LYS A 1 162 ? 6.082 -11.837 -5.649 1.00 94.06 162 LYS A N 1
ATOM 1268 C CA . LYS A 1 162 ? 5.585 -12.579 -4.482 1.00 94.06 162 LYS A CA 1
ATOM 1269 C C . LYS A 1 162 ? 4.500 -11.785 -3.742 1.00 94.06 162 LYS A C 1
ATOM 1271 O O . LYS A 1 162 ? 4.230 -10.629 -4.066 1.00 94.06 162 LYS A O 1
ATOM 1276 N N . ASP A 1 163 ? 3.884 -12.414 -2.745 1.00 95.00 163 ASP A N 1
ATOM 1277 C CA . ASP A 1 163 ? 3.009 -11.686 -1.827 1.00 95.00 163 ASP A CA 1
ATOM 1278 C C . ASP A 1 163 ? 3.843 -11.015 -0.734 1.00 95.00 163 ASP A C 1
ATOM 1280 O O . ASP A 1 163 ? 4.660 -11.681 -0.102 1.00 95.00 163 ASP A O 1
ATOM 1284 N N . TYR A 1 164 ? 3.570 -9.743 -0.479 1.00 94.75 164 TYR A N 1
ATOM 1285 C CA . TYR A 1 164 ? 4.155 -8.951 0.595 1.00 94.75 164 TYR A CA 1
ATOM 1286 C C . TYR A 1 164 ? 3.184 -8.840 1.765 1.00 94.75 164 TYR A C 1
ATOM 1288 O O . TYR A 1 164 ? 1.961 -8.883 1.574 1.00 94.75 164 TYR A O 1
ATOM 1296 N N . TRP A 1 165 ? 3.732 -8.700 2.969 1.00 93.44 165 TRP A N 1
ATOM 1297 C CA . TRP A 1 165 ? 2.974 -8.561 4.206 1.00 93.44 165 TRP A CA 1
ATOM 1298 C C . TRP A 1 165 ? 3.391 -7.303 4.952 1.00 93.44 165 TRP A C 1
ATOM 1300 O O . TRP A 1 165 ? 4.576 -7.015 5.088 1.00 93.44 165 TRP A O 1
ATOM 1310 N N . ILE A 1 166 ? 2.385 -6.605 5.465 1.00 93.50 166 ILE A N 1
ATOM 1311 C CA . ILE A 1 166 ? 2.532 -5.477 6.373 1.00 93.50 166 ILE A CA 1
ATOM 1312 C C . ILE A 1 166 ? 1.763 -5.817 7.645 1.00 93.50 166 ILE A C 1
ATOM 1314 O O . ILE A 1 166 ? 0.578 -6.172 7.575 1.00 93.50 166 ILE A O 1
ATOM 1318 N N . ALA A 1 167 ? 2.433 -5.712 8.786 1.00 93.50 167 ALA A N 1
ATOM 1319 C CA . ALA A 1 167 ? 1.825 -5.749 10.105 1.00 93.50 167 ALA A CA 1
ATOM 1320 C C . ALA A 1 167 ? 1.684 -4.312 10.613 1.00 93.50 167 ALA A C 1
ATOM 1322 O O . ALA A 1 167 ? 2.612 -3.523 10.524 1.00 93.50 167 ALA A O 1
ATOM 1323 N N . ILE A 1 168 ? 0.511 -3.961 11.129 1.00 93.12 168 ILE A N 1
ATOM 1324 C CA . ILE A 1 168 ? 0.223 -2.642 11.687 1.00 93.12 168 ILE A CA 1
ATOM 1325 C C . ILE A 1 168 ? -0.195 -2.840 13.138 1.00 93.12 168 ILE A C 1
ATOM 1327 O O . ILE A 1 168 ? -1.243 -3.436 13.417 1.00 93.12 168 ILE A O 1
ATOM 1331 N N . THR A 1 169 ? 0.627 -2.373 14.066 1.00 91.38 169 THR A N 1
ATOM 1332 C CA . THR A 1 169 ? 0.439 -2.571 15.504 1.00 91.38 169 THR A CA 1
ATOM 1333 C C . THR A 1 169 ? 0.040 -1.264 16.191 1.00 91.38 169 THR A C 1
ATOM 1335 O O . THR A 1 169 ? 0.350 -0.186 15.701 1.00 91.38 169 THR A O 1
ATOM 1338 N N . PRO A 1 170 ? -0.712 -1.294 17.301 1.00 85.19 170 PRO A N 1
ATOM 1339 C CA . PRO A 1 170 ? -0.959 -0.087 18.088 1.00 85.19 170 PRO A CA 1
ATOM 1340 C C . PRO A 1 170 ? 0.330 0.459 18.713 1.00 85.19 170 PRO A C 1
ATOM 1342 O O . PRO A 1 170 ? 1.044 -0.312 19.356 1.00 85.19 170 PRO A O 1
ATOM 1345 N N . GLU A 1 171 ? 0.562 1.774 18.643 1.00 75.50 171 GLU A N 1
ATOM 1346 C CA . GLU A 1 171 ? 1.677 2.407 19.360 1.00 75.50 171 GLU A CA 1
ATOM 1347 C C . GLU A 1 171 ? 1.585 2.091 20.874 1.00 75.50 171 GLU A C 1
ATOM 1349 O O . GLU A 1 171 ? 0.498 2.208 21.468 1.00 75.50 171 GLU A O 1
ATOM 1354 N N . PRO A 1 172 ? 2.691 1.745 21.564 1.00 60.00 172 PRO A N 1
ATOM 1355 C CA . PRO A 1 172 ? 2.678 1.429 22.993 1.00 60.00 172 PRO A CA 1
ATOM 1356 C C . PRO A 1 172 ? 2.034 2.512 23.876 1.00 60.00 172 PRO A C 1
ATOM 1358 O O . PRO A 1 172 ? 1.374 2.187 24.867 1.00 60.00 172 PRO A O 1
ATOM 1361 N N . ALA A 1 173 ? 2.178 3.798 23.530 1.00 55.09 173 ALA A N 1
ATOM 1362 C CA . ALA A 1 173 ? 1.617 4.915 24.295 1.00 55.09 173 ALA A CA 1
ATOM 1363 C C . ALA A 1 173 ? 0.076 4.922 24.300 1.00 55.09 173 ALA A C 1
ATOM 1365 O O . ALA A 1 173 ? -0.549 5.156 25.344 1.00 55.09 173 ALA A O 1
ATOM 1366 N N . SER A 1 174 ? -0.541 4.573 23.168 1.00 51.34 174 SER A N 1
ATOM 1367 C CA . SER A 1 174 ? -1.999 4.493 23.018 1.00 51.34 174 SER A CA 1
ATOM 1368 C C . SER A 1 174 ? -2.620 3.424 23.938 1.00 51.34 174 SER A C 1
ATOM 1370 O O . SER A 1 174 ? -3.695 3.620 24.520 1.00 51.34 174 SER A O 1
ATOM 1372 N N . MET A 1 175 ? -1.890 2.332 24.200 1.00 53.75 175 MET A N 1
ATOM 1373 C CA . MET A 1 175 ? -2.298 1.284 25.143 1.00 53.75 175 MET A CA 1
ATOM 1374 C C . MET A 1 175 ? -2.314 1.767 26.604 1.00 53.75 175 MET A C 1
ATOM 1376 O O . MET A 1 175 ? -3.208 1.396 27.375 1.00 53.75 175 MET A O 1
ATOM 1380 N N . PHE A 1 176 ? -1.371 2.629 27.004 1.00 49.84 176 PHE A N 1
ATOM 1381 C CA . PHE A 1 176 ? -1.326 3.175 28.368 1.00 49.84 176 PHE A CA 1
ATOM 1382 C C . PHE A 1 176 ? -2.474 4.153 28.653 1.00 49.84 176 PHE A C 1
ATOM 1384 O O . PHE A 1 176 ? -3.024 4.148 29.763 1.00 49.84 176 PHE A O 1
ATOM 1391 N N . ALA A 1 177 ? -2.890 4.955 27.669 1.00 52.00 177 ALA A N 1
ATOM 1392 C CA . ALA A 1 177 ? -4.029 5.864 27.807 1.00 52.00 177 ALA A CA 1
ATOM 1393 C C . ALA A 1 177 ? -5.347 5.096 28.040 1.00 52.00 177 ALA A C 1
ATOM 1395 O O . ALA A 1 177 ? -6.106 5.411 28.965 1.00 52.00 177 ALA A O 1
ATOM 1396 N N . LEU A 1 178 ? -5.568 4.016 27.285 1.00 52.38 178 LEU A N 1
ATOM 1397 C CA . LEU A 1 178 ? -6.719 3.118 27.435 1.00 52.38 178 LEU A CA 1
ATOM 1398 C C . LEU A 1 178 ? -6.745 2.409 28.798 1.00 52.38 178 LEU A C 1
ATOM 1400 O O . LEU A 1 178 ? -7.786 2.376 29.467 1.00 52.38 178 LEU A O 1
ATOM 1404 N N . ALA A 1 179 ? -5.599 1.898 29.258 1.00 54.84 179 ALA A N 1
ATOM 1405 C CA . ALA A 1 179 ? -5.481 1.258 30.569 1.00 54.84 179 ALA A CA 1
ATOM 1406 C C . ALA A 1 179 ? -5.776 2.236 31.722 1.00 54.84 179 ALA A C 1
ATOM 1408 O O . ALA A 1 179 ? -6.477 1.895 32.684 1.00 54.84 179 ALA A O 1
ATOM 1409 N N . THR A 1 180 ? -5.303 3.478 31.604 1.00 54.88 180 THR A N 1
ATOM 1410 C CA . THR A 1 180 ? -5.524 4.524 32.612 1.00 54.88 180 THR A CA 1
ATOM 1411 C C . THR A 1 180 ? -6.992 4.968 32.646 1.00 54.88 180 THR A C 1
ATOM 1413 O O . THR A 1 180 ? -7.579 5.095 33.727 1.00 54.88 180 THR A O 1
ATOM 1416 N N . GLY A 1 181 ? -7.625 5.126 31.479 1.00 54.38 181 GLY A N 1
ATOM 1417 C CA . GLY A 1 181 ? -9.041 5.486 31.357 1.00 54.38 181 GLY A CA 1
ATOM 1418 C C . GLY A 1 181 ? -9.989 4.433 31.944 1.00 54.38 181 GLY A C 1
ATOM 1419 O O . GLY A 1 181 ? -10.901 4.770 32.707 1.00 54.38 181 GLY A O 1
ATOM 1420 N N . LEU A 1 182 ? -9.740 3.145 31.676 1.00 56.53 182 LEU A N 1
ATOM 1421 C CA . LEU A 1 182 ? -10.527 2.038 32.235 1.00 56.53 182 LEU A CA 1
ATOM 1422 C C . LEU A 1 182 ? -10.336 1.892 33.755 1.00 56.53 182 LEU A C 1
ATOM 1424 O O . LEU A 1 182 ? -11.312 1.681 34.485 1.00 56.53 182 LEU A O 1
ATOM 1428 N N . GLY A 1 183 ? -9.109 2.071 34.255 1.00 58.12 183 GLY A N 1
ATOM 1429 C CA . GLY A 1 183 ? -8.819 2.073 35.692 1.00 58.12 183 GLY A CA 1
ATOM 1430 C C . GLY A 1 183 ? -9.526 3.210 36.441 1.00 58.12 183 GLY A C 1
ATOM 1431 O O . GLY A 1 183 ? -10.117 2.990 37.504 1.00 58.12 183 GLY A O 1
ATOM 1432 N N . GLY A 1 184 ? -9.543 4.413 35.860 1.00 57.50 184 GLY A N 1
ATOM 1433 C CA . GLY A 1 184 ? -10.242 5.578 36.407 1.00 57.50 184 GLY A CA 1
ATOM 1434 C C . GLY A 1 184 ? -11.761 5.392 36.470 1.00 57.50 184 GLY A C 1
ATOM 1435 O O . GLY A 1 184 ? -12.378 5.665 37.504 1.00 57.50 184 GLY A O 1
ATOM 1436 N N . LEU A 1 185 ? -12.366 4.846 35.410 1.00 58.88 185 LEU A N 1
ATOM 1437 C CA . LEU A 1 185 ? -13.801 4.541 35.354 1.00 58.88 185 LEU A CA 1
ATOM 1438 C C . LEU A 1 185 ? -14.213 3.472 36.373 1.00 58.88 185 LEU A C 1
ATOM 1440 O O . LEU A 1 185 ? -15.225 3.635 37.059 1.00 58.88 185 LEU A O 1
ATOM 1444 N N . ALA A 1 186 ? -13.417 2.413 36.540 1.00 59.31 186 ALA A N 1
ATOM 1445 C CA . ALA A 1 186 ? -13.671 1.384 37.546 1.00 59.31 186 ALA A CA 1
ATOM 1446 C C . ALA A 1 186 ? -13.611 1.948 38.979 1.00 59.31 186 ALA A C 1
ATOM 1448 O O . ALA A 1 186 ? -14.468 1.636 39.813 1.00 59.31 186 ALA A O 1
ATOM 1449 N N . LEU A 1 187 ? -12.647 2.831 39.264 1.00 61.19 187 LEU A N 1
ATOM 1450 C CA . LEU A 1 187 ? -12.522 3.502 40.561 1.00 61.19 187 LEU A CA 1
ATOM 1451 C C . LEU A 1 187 ? -13.653 4.510 40.817 1.00 61.19 187 LEU A C 1
ATOM 1453 O O . LEU A 1 187 ? -14.181 4.563 41.933 1.00 61.19 187 LEU A O 1
ATOM 1457 N N . ALA A 1 188 ? -14.075 5.263 39.799 1.00 60.97 188 ALA A N 1
ATOM 1458 C CA . ALA A 1 188 ? -15.199 6.193 39.891 1.00 60.97 188 ALA A CA 1
ATOM 1459 C C . ALA A 1 188 ? -16.518 5.458 40.184 1.00 60.97 188 ALA A C 1
ATOM 1461 O O . ALA A 1 188 ? -17.260 5.842 41.093 1.00 60.97 188 ALA A O 1
ATOM 1462 N N . ARG A 1 189 ? -16.766 4.328 39.506 1.00 58.19 189 ARG A N 1
ATOM 1463 C CA . ARG A 1 189 ? -17.942 3.473 39.747 1.00 58.19 189 ARG A CA 1
ATOM 1464 C C . ARG A 1 189 ? -17.953 2.894 41.165 1.00 58.19 189 ARG A C 1
ATOM 1466 O O . ARG A 1 189 ? -19.000 2.830 41.805 1.00 58.19 189 ARG A O 1
ATOM 1473 N N . ARG A 1 190 ? -16.779 2.536 41.698 1.00 61.03 190 ARG A N 1
ATOM 1474 C CA . ARG A 1 190 ? -16.631 2.008 43.065 1.00 61.03 190 ARG A CA 1
ATOM 1475 C C . ARG A 1 190 ? -16.853 3.067 44.151 1.00 61.03 190 ARG A C 1
ATOM 1477 O O . ARG A 1 190 ? -17.276 2.718 45.250 1.00 61.03 190 ARG A O 1
ATOM 1484 N N . ARG A 1 191 ? -16.581 4.345 43.859 1.00 59.09 191 ARG A N 1
ATOM 1485 C CA . ARG A 1 191 ? -16.886 5.473 44.758 1.00 59.09 191 ARG A CA 1
ATOM 1486 C C . ARG A 1 191 ? -18.368 5.848 44.747 1.00 59.09 191 ARG A C 1
ATOM 1488 O O . ARG A 1 191 ? -18.886 6.216 45.795 1.00 59.09 191 ARG A O 1
ATOM 1495 N N . LEU A 1 192 ? -19.045 5.720 43.606 1.00 59.25 192 LEU A N 1
ATOM 1496 C CA . LEU A 1 192 ? -20.480 6.004 43.482 1.00 59.25 192 LEU A CA 1
ATOM 1497 C C . LEU A 1 192 ? -21.360 4.954 44.182 1.00 59.25 192 LEU A C 1
ATOM 1499 O O . LEU A 1 192 ? -22.328 5.333 44.823 1.00 59.25 192 LEU A O 1
ATOM 1503 N N . ASN A 1 193 ? -20.977 3.673 44.166 1.00 55.78 193 ASN A N 1
ATOM 1504 C CA . ASN A 1 193 ? -21.697 2.594 44.872 1.00 55.78 193 ASN A CA 1
ATOM 1505 C C . ASN A 1 193 ? -21.397 2.496 46.387 1.00 55.78 193 ASN A C 1
ATOM 1507 O O . ASN A 1 193 ? -21.781 1.520 47.028 1.00 55.78 193 ASN A O 1
ATOM 1511 N N . ARG A 1 194 ? -20.647 3.448 46.960 1.00 53.66 194 ARG A N 1
ATOM 1512 C CA . ARG A 1 194 ? -20.332 3.521 48.404 1.00 53.66 194 ARG A CA 1
ATOM 1513 C C . ARG A 1 194 ? -21.021 4.692 49.121 1.00 53.66 194 ARG A C 1
ATOM 1515 O O . ARG A 1 194 ? -20.727 4.924 50.292 1.00 53.66 194 ARG A O 1
ATOM 1522 N N . LYS A 1 195 ? -21.893 5.422 48.429 1.00 46.25 195 LYS A N 1
ATOM 1523 C CA . LYS A 1 195 ? -22.875 6.336 49.023 1.00 46.25 195 LYS A CA 1
ATOM 1524 C C . LYS A 1 195 ? -24.240 5.667 49.009 1.00 46.25 195 LYS A C 1
ATOM 1526 O O . LYS A 1 195 ? -25.025 5.998 49.918 1.00 46.25 195 LYS A O 1
#